Protein AF-A0A2P6TYR5-F1 (afdb_monomer)

Foldseek 3Di:
DQKAKEWEWFQFFAPFIFIAIAIGCFVVNVVVVVVVVCVVDDPQDQLVPDPDPVSSVVSVVVVVVVVVVVVCVVLLVCLVPDDPPDPSVVLVVVVVVVVLLDASLLNRLLRADLAQFAYEYEYAPVDDPVVVLVVLVVSLVVLLVVLVVQLVVLVVVLVVLVVVVPDPDPSSVNVVSVVSNVSSVSSNSSSVSSVVLSLQVVLVVLVVLLVVLVVVPVVDPPDDDDCPDPNVVSNVPPPPSNVVVVVVVVVVVVVVVVVCVVVVHDPPDDDPPDDPPPRSYHYHHDNVSCVLSVNVCSHPDGRALVSQCVVCVVVVHPCSSSSSVSSNCVVPNPPDDHPDPPPDDPDDPDDDDDDDDD

Solvent-accessible surface area (backbone atoms only — not comparable to full-atom values): 20139 Å² total; per-residue (Å²): 130,86,59,49,26,34,32,42,50,44,60,32,36,67,91,39,64,46,54,44,41,48,54,23,71,33,68,65,52,43,49,49,52,46,48,53,51,54,69,73,38,76,78,81,69,59,42,85,72,42,92,45,73,70,50,22,53,50,35,42,50,52,52,51,49,54,51,50,49,52,54,49,51,56,53,49,52,55,24,70,71,34,59,91,84,36,75,48,25,52,49,43,52,50,51,50,56,52,61,70,66,54,54,50,67,51,55,21,24,42,29,38,45,67,54,66,52,46,30,39,37,37,32,32,56,88,56,57,66,72,57,56,53,52,49,51,53,50,50,37,58,56,45,45,56,51,28,54,54,49,30,54,52,36,54,60,60,40,62,84,43,52,71,53,69,78,44,94,60,90,50,60,67,55,54,51,40,52,49,51,33,50,53,27,51,42,19,41,33,13,35,51,16,51,50,52,27,53,49,52,51,50,52,51,51,54,49,52,53,36,53,52,51,50,52,51,41,72,74,34,85,84,64,73,68,57,77,90,40,68,70,31,48,61,64,64,70,73,51,68,60,60,57,52,48,51,50,48,53,49,52,52,52,51,51,50,52,52,46,36,56,73,72,72,46,79,83,75,74,84,63,94,79,66,73,76,76,78,62,42,53,44,80,44,73,30,63,70,53,27,70,57,52,37,63,76,59,16,65,83,41,66,65,51,69,68,43,34,46,53,53,14,61,75,73,73,34,81,65,41,40,62,45,50,52,54,49,45,40,71,62,59,44,82,80,64,79,76,90,65,82,75,84,83,73,98,68,86,78,79,74,86,82,82,84,78,82,132

InterPro domains:
  IPR018786 Mitochondrial K+-H+ exchange-related [PF10173] (6-197)
  IPR018786 Mitochondrial K+-H+ exchange-related [PTHR28062] (5-327)

pLDDT: mean 75.35, std 17.03, range [31.92, 94.88]

Radius of gyration: 26.1 Å; Cα contacts (8 Å, |Δi|>4): 356; chains: 1; bounding box: 58×87×77 Å

Structure (mmCIF, N/CA/C/O backbone):
data_AF-A0A2P6TYR5-F1
#
_entry.id   AF-A0A2P6TYR5-F1
#
loop_
_atom_site.group_PDB
_atom_site.id
_atom_site.type_symbol
_atom_site.label_atom_id
_atom_site.label_alt_id
_atom_site.label_comp_id
_atom_site.label_asym_id
_atom_site.label_entity_id
_atom_site.label_seq_id
_atom_site.pdbx_PDB_ins_code
_atom_site.Cartn_x
_atom_site.Cartn_y
_atom_site.Cartn_z
_atom_site.occupancy
_atom_site.B_iso_or_equiv
_atom_site.auth_seq_id
_atom_site.auth_comp_id
_atom_site.auth_asym_id
_atom_site.auth_atom_id
_atom_site.pdbx_PDB_model_num
ATOM 1 N N . MET A 1 1 ? -16.788 16.324 -6.770 1.00 34.94 1 MET A N 1
ATOM 2 C CA . MET A 1 1 ? -16.753 15.052 -6.020 1.00 34.94 1 MET A CA 1
ATOM 3 C C . MET A 1 1 ? -15.305 14.618 -5.909 1.00 34.94 1 MET A C 1
ATOM 5 O O . MET A 1 1 ? -14.672 14.437 -6.940 1.00 34.94 1 MET A O 1
ATOM 9 N N . GLU A 1 2 ? -14.749 14.544 -4.701 1.00 49.00 2 GLU A N 1
ATOM 10 C CA . GLU A 1 2 ? -13.402 13.996 -4.515 1.00 49.00 2 GLU A CA 1
ATOM 11 C C . GLU A 1 2 ? -13.417 12.510 -4.893 1.00 49.00 2 GLU A C 1
ATOM 13 O O . GLU A 1 2 ? -14.149 11.719 -4.303 1.00 49.00 2 GLU A O 1
ATOM 18 N N . GLU A 1 3 ? -12.662 12.132 -5.922 1.00 61.88 3 GLU A N 1
ATOM 19 C CA . GLU A 1 3 ? -12.559 10.735 -6.341 1.00 61.88 3 GLU A CA 1
ATOM 20 C C . GLU A 1 3 ? -11.886 9.915 -5.232 1.00 61.88 3 GLU A C 1
ATOM 22 O O . GLU A 1 3 ? -10.700 10.097 -4.945 1.00 61.88 3 GLU A O 1
ATOM 27 N N . ALA A 1 4 ? -12.640 9.012 -4.604 1.00 71.69 4 ALA A N 1
ATOM 28 C CA . ALA A 1 4 ? -12.111 8.091 -3.609 1.00 71.69 4 ALA A CA 1
ATOM 29 C C . ALA A 1 4 ? -11.131 7.097 -4.253 1.00 71.69 4 ALA A C 1
ATOM 31 O O . ALA A 1 4 ? -11.395 6.530 -5.318 1.00 71.69 4 ALA A O 1
ATOM 32 N N . ALA A 1 5 ? -9.999 6.863 -3.592 1.00 84.62 5 ALA A N 1
ATOM 33 C CA . ALA A 1 5 ? -9.053 5.837 -3.988 1.00 84.62 5 ALA A CA 1
ATOM 34 C C . ALA A 1 5 ? -9.569 4.457 -3.586 1.00 84.62 5 ALA A C 1
ATOM 36 O O . ALA A 1 5 ? -9.805 4.191 -2.414 1.00 84.62 5 ALA A O 1
ATOM 37 N N . ARG A 1 6 ? -9.734 3.554 -4.548 1.00 89.62 6 ARG A N 1
ATOM 38 C CA . ARG A 1 6 ? -10.219 2.194 -4.309 1.00 89.62 6 ARG A CA 1
ATOM 39 C C . ARG A 1 6 ? -9.050 1.231 -4.200 1.00 89.62 6 ARG A C 1
ATOM 41 O O . ARG A 1 6 ? -8.091 1.296 -4.966 1.00 89.62 6 ARG A O 1
ATOM 48 N N . VAL A 1 7 ? -9.130 0.322 -3.241 1.00 91.81 7 VAL A N 1
ATOM 49 C CA . VAL A 1 7 ? -8.124 -0.694 -2.949 1.00 91.81 7 VAL A CA 1
ATOM 50 C C . VAL A 1 7 ? -8.783 -2.062 -2.995 1.00 91.81 7 VAL A C 1
ATOM 52 O O . VAL A 1 7 ? -9.674 -2.342 -2.210 1.00 91.81 7 VAL A O 1
ATOM 55 N N . LEU A 1 8 ? -8.318 -2.942 -3.870 1.00 92.75 8 LEU A N 1
ATOM 56 C CA . LEU A 1 8 ? -8.787 -4.314 -4.011 1.00 92.75 8 LEU A CA 1
ATOM 57 C C . LEU A 1 8 ? -7.818 -5.248 -3.310 1.00 92.75 8 LEU A C 1
ATOM 59 O O . LEU A 1 8 ? -6.604 -5.208 -3.541 1.00 92.75 8 LEU A O 1
ATOM 63 N N . LEU A 1 9 ? -8.382 -6.127 -2.493 1.00 94.25 9 LEU A N 1
ATOM 64 C CA . LEU A 1 9 ? -7.670 -7.231 -1.881 1.00 94.25 9 LEU A CA 1
ATOM 65 C C . LEU A 1 9 ? -7.960 -8.536 -2.627 1.00 94.25 9 LEU A C 1
ATOM 67 O O . LEU A 1 9 ? -9.070 -9.055 -2.562 1.00 94.25 9 LEU A O 1
ATOM 71 N N . VAL A 1 10 ? -6.938 -9.128 -3.247 1.00 92.50 10 VAL A N 1
ATOM 72 C CA . VAL A 1 10 ? -7.057 -10.427 -3.922 1.00 92.50 10 VAL A CA 1
ATOM 73 C C . VAL A 1 10 ? -6.194 -11.482 -3.212 1.00 92.50 10 VAL A C 1
ATOM 75 O O . VAL A 1 10 ? -4.965 -11.350 -3.168 1.00 92.50 10 VAL A O 1
ATOM 78 N N . PRO A 1 11 ? -6.788 -12.549 -2.647 1.00 92.19 11 PRO A N 1
ATOM 79 C CA . PRO A 1 11 ? -6.035 -13.671 -2.099 1.00 92.19 11 PRO A CA 1
ATOM 80 C C . PRO A 1 11 ? -5.455 -14.502 -3.248 1.00 92.19 11 PRO A C 1
ATOM 82 O O . PRO A 1 11 ? -6.186 -14.981 -4.109 1.00 92.19 11 PRO A O 1
ATOM 85 N N . ILE A 1 12 ? -4.131 -14.674 -3.273 1.00 90.44 12 ILE A N 1
ATOM 86 C CA . ILE A 1 12 ? -3.464 -15.389 -4.369 1.00 90.44 12 ILE A CA 1
ATOM 87 C C . ILE A 1 12 ? -3.107 -16.805 -3.966 1.00 90.44 12 ILE A C 1
ATOM 89 O O . ILE A 1 12 ? -3.496 -17.750 -4.645 1.00 90.44 12 ILE A O 1
ATOM 93 N N . PHE A 1 13 ? -2.325 -16.941 -2.896 1.00 89.62 13 PHE A N 1
ATOM 94 C CA . PHE A 1 13 ? -1.875 -18.242 -2.422 1.00 89.62 13 PHE A CA 1
ATOM 95 C C . PHE A 1 13 ? -1.434 -18.162 -0.963 1.00 89.62 13 PHE A C 1
ATOM 97 O O . PHE A 1 13 ? -0.501 -17.423 -0.615 1.00 89.62 13 PHE A O 1
ATOM 104 N N . ARG A 1 14 ? -2.087 -18.937 -0.093 1.00 87.12 14 ARG A N 1
ATOM 105 C CA . ARG A 1 14 ? -1.810 -18.995 1.350 1.00 87.12 14 ARG A CA 1
ATOM 106 C C . ARG A 1 14 ? -1.748 -17.592 1.984 1.00 87.12 14 ARG A C 1
ATOM 108 O O . ARG A 1 14 ? -2.742 -16.875 2.065 1.00 87.12 14 ARG A O 1
ATOM 115 N N . ARG A 1 15 ? -0.559 -17.172 2.438 1.00 84.88 15 ARG A N 1
ATOM 116 C CA . ARG A 1 15 ? -0.311 -15.887 3.122 1.00 84.88 15 ARG A CA 1
ATOM 117 C C . ARG A 1 15 ? -0.005 -14.733 2.155 1.00 84.88 15 ARG A C 1
ATOM 119 O O . ARG A 1 15 ? 0.191 -13.599 2.606 1.00 84.88 15 ARG A O 1
ATOM 126 N N . HIS A 1 16 ? 0.076 -15.003 0.852 1.00 88.25 16 HIS A N 1
ATOM 127 C CA . HIS A 1 16 ? 0.372 -14.012 -0.178 1.00 88.25 16 HIS A CA 1
ATOM 128 C C . HIS A 1 16 ? -0.918 -13.425 -0.735 1.00 88.25 16 HIS A C 1
ATOM 130 O O . HIS A 1 16 ? -1.700 -14.104 -1.403 1.00 88.25 16 HIS A O 1
ATOM 136 N N . TRP A 1 17 ? -1.126 -12.148 -0.428 1.00 91.19 17 TRP A N 1
ATOM 137 C CA . TRP A 1 17 ? -2.255 -11.358 -0.899 1.00 91.19 17 TRP A CA 1
ATOM 138 C C . TRP A 1 17 ? -1.738 -10.262 -1.824 1.00 91.19 17 TRP A C 1
ATOM 140 O O . TRP A 1 17 ? -0.699 -9.649 -1.540 1.00 91.19 17 TRP A O 1
ATOM 150 N N . LEU A 1 18 ? -2.462 -10.032 -2.912 1.00 92.38 18 LEU A N 1
ATOM 151 C CA . LEU A 1 18 ? -2.263 -8.898 -3.796 1.00 92.38 18 LEU A CA 1
ATOM 152 C C . LEU A 1 18 ? -3.139 -7.750 -3.316 1.00 92.38 18 LEU A C 1
ATOM 154 O O . LEU A 1 18 ? -4.340 -7.904 -3.117 1.00 92.38 18 LEU A O 1
ATOM 158 N N . TRP A 1 19 ? -2.491 -6.610 -3.134 1.00 92.25 19 TRP A N 1
ATOM 159 C CA . TRP A 1 19 ? -3.144 -5.335 -2.915 1.00 92.25 19 TRP A CA 1
ATOM 160 C C . TRP A 1 19 ? -3.036 -4.576 -4.219 1.00 92.25 19 TRP A C 1
ATOM 162 O O . TRP A 1 19 ? -1.954 -4.525 -4.805 1.00 92.25 19 TRP A 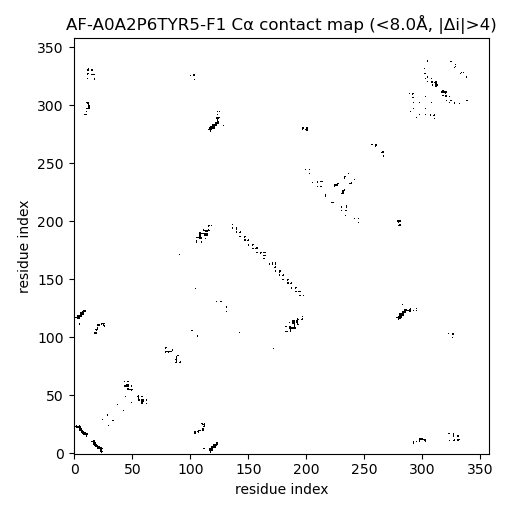O 1
ATOM 172 N N . TYR A 1 20 ? -4.142 -4.022 -4.679 1.00 91.38 20 TYR A N 1
ATOM 173 C CA . TYR A 1 20 ? -4.167 -3.219 -5.884 1.00 91.38 20 TYR A CA 1
ATOM 174 C C . TYR A 1 20 ? -4.952 -1.948 -5.615 1.00 91.38 20 TYR A C 1
ATOM 176 O O . TYR A 1 20 ? -6.030 -2.024 -5.049 1.00 91.38 20 TYR A O 1
ATOM 184 N N . ALA A 1 21 ? -4.410 -0.793 -5.990 1.00 89.94 21 ALA A N 1
ATOM 185 C CA . ALA A 1 21 ? -5.084 0.488 -5.825 1.00 89.94 21 ALA A CA 1
ATOM 186 C C . ALA A 1 21 ? -5.321 1.133 -7.191 1.00 89.94 21 ALA A C 1
ATOM 188 O O . ALA A 1 21 ? -4.419 1.123 -8.036 1.00 89.94 21 ALA A O 1
ATOM 189 N N . TRP A 1 22 ? -6.517 1.687 -7.381 1.00 86.31 22 TRP A N 1
ATOM 190 C CA . TRP A 1 22 ? -6.925 2.484 -8.538 1.00 86.31 22 TRP A CA 1
ATOM 191 C C . TRP A 1 22 ? -7.976 3.512 -8.112 1.00 86.31 22 TRP A C 1
ATOM 193 O O . TRP A 1 22 ? -8.640 3.345 -7.095 1.00 86.31 22 TRP A O 1
ATOM 203 N N . GLY A 1 23 ? -8.158 4.569 -8.897 1.00 68.75 23 GLY A N 1
ATOM 204 C CA . GLY A 1 23 ? -9.066 5.660 -8.529 1.00 68.75 23 GLY A CA 1
ATOM 205 C C . GLY A 1 23 ? -8.455 6.615 -7.498 1.00 68.75 23 GLY A C 1
ATOM 206 O O . GLY A 1 23 ? -7.522 6.256 -6.779 1.00 68.75 23 GLY A O 1
ATOM 207 N N . GLY A 1 24 ? -8.955 7.853 -7.490 1.00 57.44 24 GLY A N 1
ATOM 208 C CA . GLY A 1 24 ? -8.369 9.003 -6.800 1.00 57.44 24 GLY A CA 1
ATOM 209 C C . GLY A 1 24 ? -7.132 9.517 -7.530 1.00 57.44 24 GLY A C 1
ATOM 210 O O . GLY A 1 24 ? -6.181 8.757 -7.671 1.00 57.44 24 GLY A O 1
ATOM 211 N N . ARG A 1 25 ? -7.163 10.775 -8.024 1.00 47.50 25 ARG A N 1
ATOM 212 C CA . ARG A 1 25 ? -6.082 11.502 -8.748 1.00 47.50 25 ARG A CA 1
ATOM 213 C C . ARG A 1 25 ? -4.786 10.681 -8.838 1.00 47.50 25 ARG A C 1
ATOM 215 O O . ARG A 1 25 ? -3.867 10.835 -8.027 1.00 47.50 25 ARG A O 1
ATOM 222 N N . THR A 1 26 ? -4.744 9.749 -9.794 1.00 50.06 26 THR A N 1
ATOM 223 C CA . THR A 1 26 ? -3.586 8.866 -9.979 1.00 50.06 26 THR A CA 1
ATOM 224 C C . THR A 1 26 ? -2.365 9.743 -10.225 1.00 50.06 26 THR A C 1
ATOM 226 O O . THR A 1 26 ? -2.509 10.866 -10.694 1.00 50.06 26 THR A O 1
ATOM 229 N N . ALA A 1 27 ? -1.141 9.296 -9.933 1.00 44.84 27 ALA A N 1
ATOM 230 C CA . ALA A 1 27 ? 0.041 10.117 -10.225 1.00 44.84 27 ALA A CA 1
ATOM 231 C C . ALA A 1 27 ? 0.064 10.594 -11.696 1.00 44.84 27 ALA A C 1
ATOM 233 O O . ALA A 1 27 ? 0.475 11.717 -11.953 1.00 44.84 27 ALA A O 1
ATOM 234 N N . ALA A 1 28 ? -0.477 9.798 -12.628 1.00 40.12 28 ALA A N 1
ATOM 235 C CA . ALA A 1 28 ? -0.714 10.193 -14.014 1.00 40.12 28 ALA A CA 1
ATOM 236 C C . ALA A 1 28 ? -1.806 11.273 -14.154 1.00 40.12 28 ALA A C 1
ATOM 238 O O . ALA A 1 28 ? -1.538 12.301 -14.756 1.00 40.12 28 ALA A O 1
ATOM 239 N N . ALA A 1 29 ? -2.986 11.119 -13.543 1.00 40.94 29 ALA A N 1
ATOM 240 C CA . ALA A 1 29 ? -4.049 12.132 -13.583 1.00 40.94 29 ALA A CA 1
ATOM 241 C C . ALA A 1 29 ? -3.718 13.410 -12.787 1.00 40.94 29 ALA A C 1
ATOM 243 O O . ALA A 1 29 ? -4.199 14.481 -13.120 1.00 40.94 29 ALA A O 1
ATOM 244 N N . ALA A 1 30 ? -2.883 13.339 -11.751 1.00 46.78 30 ALA A N 1
ATOM 245 C CA . ALA A 1 30 ? -2.343 14.489 -11.029 1.00 46.78 30 ALA A CA 1
ATOM 246 C C . ALA A 1 30 ? -1.233 15.185 -11.827 1.00 46.78 30 ALA A C 1
ATOM 248 O O . ALA A 1 30 ? -1.099 16.400 -11.737 1.00 46.78 30 ALA A O 1
ATOM 249 N N . VAL A 1 31 ? -0.462 14.435 -12.623 1.00 50.16 31 VAL A N 1
ATOM 250 C CA . VAL A 1 31 ? 0.480 14.993 -13.601 1.00 50.16 31 VAL A CA 1
ATOM 251 C C . VAL A 1 31 ? -0.273 15.627 -14.768 1.00 50.16 31 VAL A C 1
ATOM 253 O O . VAL A 1 31 ? 0.093 16.725 -15.151 1.00 50.16 31 VAL A O 1
ATOM 256 N N . GLU A 1 32 ? -1.342 15.021 -15.286 1.00 45.38 32 GLU A N 1
ATOM 257 C CA . GLU A 1 32 ? -2.171 15.594 -16.358 1.00 45.38 32 GLU A CA 1
ATOM 258 C C . GLU A 1 32 ? -3.031 16.765 -15.872 1.00 45.38 32 GLU A C 1
ATOM 260 O O . GLU A 1 32 ? -3.051 17.809 -16.508 1.00 45.38 32 GLU A O 1
ATOM 265 N N . ALA A 1 33 ? -3.655 16.680 -14.696 1.00 44.44 33 ALA A N 1
ATOM 266 C CA . ALA A 1 33 ? -4.324 17.822 -14.072 1.00 44.44 33 ALA A CA 1
ATOM 267 C C . ALA A 1 33 ? -3.320 18.906 -13.659 1.00 44.44 33 ALA A C 1
ATOM 269 O O . ALA A 1 33 ? -3.646 20.085 -13.699 1.00 44.44 33 ALA A O 1
ATOM 270 N N . GLY A 1 34 ? -2.098 18.523 -13.282 1.00 51.09 34 GLY A N 1
ATOM 271 C CA . GLY A 1 34 ? -0.983 19.436 -13.051 1.00 51.09 34 GLY A CA 1
ATOM 272 C C . GLY A 1 34 ? -0.503 20.098 -14.341 1.00 51.09 34 GLY A C 1
ATOM 273 O O . GLY A 1 34 ? -0.208 21.283 -14.316 1.00 51.09 34 GLY A O 1
ATOM 274 N N . LYS A 1 35 ? -0.492 19.383 -15.474 1.00 50.84 35 LYS A N 1
ATOM 275 C CA . LYS A 1 35 ? -0.228 19.927 -16.815 1.00 50.84 35 LYS A CA 1
ATOM 276 C C . LYS A 1 35 ? -1.356 20.848 -17.274 1.00 50.84 35 LYS A C 1
ATOM 278 O O . LYS A 1 35 ? -1.056 21.914 -17.786 1.00 50.84 35 LYS A O 1
ATOM 283 N N . ALA A 1 36 ? -2.620 20.490 -17.051 1.00 48.50 36 ALA A N 1
ATOM 284 C CA . ALA A 1 36 ? -3.784 21.315 -17.375 1.00 48.50 36 ALA A CA 1
ATOM 285 C C . ALA A 1 36 ? -3.843 22.579 -16.501 1.00 48.50 36 ALA A C 1
ATOM 287 O O . ALA A 1 36 ? -4.054 23.674 -17.010 1.00 48.50 36 ALA A O 1
ATOM 288 N N . ALA A 1 37 ? -3.562 22.455 -15.200 1.00 50.78 37 ALA A N 1
ATOM 289 C CA . ALA A 1 37 ? -3.429 23.590 -14.292 1.00 50.78 37 ALA A CA 1
ATOM 290 C C . ALA A 1 37 ? -2.190 24.442 -14.610 1.00 50.78 37 ALA A C 1
ATOM 292 O O . ALA A 1 37 ? -2.261 25.657 -14.503 1.00 50.78 37 ALA A O 1
ATOM 293 N N . ALA A 1 38 ? -1.076 23.840 -15.043 1.00 52.19 38 ALA A N 1
ATOM 294 C CA . ALA A 1 38 ? 0.113 24.561 -15.503 1.00 52.19 38 ALA A CA 1
ATOM 295 C C . ALA A 1 38 ? -0.079 25.219 -16.880 1.00 52.19 38 ALA A C 1
ATOM 297 O O . ALA A 1 38 ? 0.555 26.230 -17.148 1.00 52.19 38 ALA A O 1
ATOM 298 N N . ALA A 1 39 ? -0.951 24.671 -17.732 1.00 54.47 39 ALA A N 1
ATOM 299 C CA . ALA A 1 39 ? -1.354 25.264 -19.006 1.00 54.47 39 ALA A CA 1
ATOM 300 C C . ALA A 1 39 ? -2.343 26.427 -18.813 1.00 54.47 39 ALA A C 1
ATOM 302 O O . ALA A 1 39 ? -2.333 27.369 -19.596 1.00 54.47 39 ALA A O 1
ATOM 303 N N . ALA A 1 40 ? -3.167 26.376 -17.760 1.00 51.06 40 ALA A N 1
ATOM 304 C CA . ALA A 1 40 ? -4.056 27.465 -17.349 1.00 51.06 40 ALA A CA 1
ATOM 305 C C . ALA A 1 40 ? -3.363 28.515 -16.452 1.00 51.06 40 ALA A C 1
ATOM 307 O O . ALA A 1 40 ? -3.859 29.631 -16.302 1.00 51.06 40 ALA A O 1
ATOM 308 N N . ALA A 1 41 ? -2.225 28.175 -15.841 1.00 53.59 41 ALA A N 1
ATOM 309 C CA . ALA A 1 41 ? -1.443 29.085 -15.016 1.00 53.59 41 ALA A CA 1
ATOM 310 C C . ALA A 1 41 ? -0.581 30.017 -15.878 1.00 53.59 41 ALA A C 1
ATOM 312 O O . ALA A 1 41 ? -0.040 29.627 -16.912 1.00 53.59 41 ALA A O 1
ATOM 313 N N . LYS A 1 42 ? -0.400 31.258 -15.406 1.00 57.16 42 LYS A N 1
ATOM 314 C CA . LYS A 1 42 ? 0.601 32.186 -15.955 1.00 57.16 42 LYS A CA 1
ATOM 315 C C . LYS A 1 42 ? 1.969 31.485 -16.031 1.00 57.16 42 LYS A C 1
ATOM 317 O O . LYS A 1 42 ? 2.263 30.677 -15.143 1.00 57.16 42 LYS A O 1
ATOM 322 N N . PRO A 1 43 ? 2.804 31.791 -17.046 1.00 58.94 43 PRO A N 1
ATOM 323 C CA . PRO A 1 43 ? 4.116 31.170 -17.191 1.00 58.94 43 PRO A CA 1
ATOM 324 C C . PRO A 1 43 ? 4.874 31.233 -15.858 1.00 58.94 43 PRO A C 1
ATOM 326 O O . PRO A 1 43 ? 4.804 32.263 -15.176 1.00 58.94 43 PRO A O 1
ATOM 329 N N . PRO A 1 44 ? 5.539 30.136 -15.448 1.00 61.34 44 PRO A N 1
ATOM 330 C CA . PRO A 1 44 ? 6.167 30.060 -14.138 1.00 61.34 44 PRO A CA 1
ATOM 331 C C . PRO A 1 44 ? 7.136 31.230 -13.982 1.00 61.34 44 PRO A C 1
ATOM 333 O O . PRO A 1 44 ? 8.012 31.419 -14.826 1.00 61.34 44 PRO A O 1
ATOM 336 N N . ARG A 1 45 ? 6.955 32.022 -12.916 1.00 65.56 45 ARG A N 1
ATOM 337 C CA . ARG A 1 45 ? 7.875 33.109 -12.562 1.00 65.56 45 ARG A CA 1
ATOM 338 C C . ARG A 1 45 ? 9.301 32.576 -12.532 1.00 65.56 45 ARG A C 1
ATOM 340 O O . ARG A 1 45 ? 9.545 31.474 -12.033 1.00 65.56 45 ARG A O 1
ATOM 347 N N . ASP A 1 46 ? 10.239 33.372 -13.033 1.00 73.62 46 ASP A N 1
ATOM 348 C CA . ASP A 1 46 ? 11.644 33.001 -12.952 1.00 73.62 46 ASP A CA 1
ATOM 349 C C . ASP A 1 46 ? 12.086 32.860 -11.500 1.00 73.62 46 ASP A C 1
ATOM 351 O O . ASP A 1 46 ? 11.702 33.658 -10.646 1.00 73.62 46 ASP A O 1
ATOM 355 N N . TRP A 1 47 ? 12.943 31.876 -11.213 1.00 72.88 47 TRP A N 1
ATOM 356 C CA . TRP A 1 47 ? 13.462 31.637 -9.860 1.00 72.88 47 TRP A CA 1
ATOM 357 C C . TRP A 1 47 ? 14.137 32.875 -9.242 1.00 72.88 47 TRP A C 1
ATOM 359 O O . TRP A 1 47 ? 14.208 33.008 -8.023 1.00 72.88 47 TRP A O 1
ATOM 369 N N . ARG A 1 48 ? 14.596 33.811 -10.085 1.00 74.88 48 ARG A N 1
ATOM 370 C CA . ARG A 1 48 ? 15.187 35.101 -9.698 1.00 74.88 48 ARG A CA 1
ATOM 371 C C . ARG A 1 48 ? 14.170 36.122 -9.173 1.00 74.88 48 ARG A C 1
ATOM 373 O O . ARG A 1 48 ? 14.580 37.089 -8.543 1.00 74.88 48 ARG A O 1
ATOM 380 N N . GLN A 1 49 ? 12.878 35.911 -9.415 1.00 79.38 49 GLN A N 1
ATOM 381 C CA . GLN A 1 49 ? 11.784 36.818 -9.045 1.00 79.38 49 GLN A CA 1
ATOM 382 C C . GLN A 1 49 ? 11.164 36.495 -7.675 1.00 79.38 49 GLN A C 1
ATOM 384 O O . GLN A 1 49 ? 10.248 37.193 -7.247 1.00 79.38 49 GLN A O 1
ATOM 389 N N . GLY A 1 50 ? 11.628 35.439 -6.994 1.00 72.88 50 GLY A N 1
ATOM 390 C CA . GLY A 1 50 ? 11.193 35.126 -5.631 1.00 72.88 50 GLY A CA 1
ATOM 391 C C . GLY A 1 50 ? 11.686 36.180 -4.641 1.00 72.88 50 GLY A C 1
ATOM 392 O O . GLY A 1 50 ? 12.823 36.644 -4.745 1.00 72.88 50 GLY A O 1
ATOM 393 N N . ILE A 1 51 ? 10.849 36.547 -3.673 1.00 75.94 51 ILE A N 1
ATOM 394 C CA . ILE A 1 51 ? 11.191 37.574 -2.678 1.00 75.94 51 ILE A CA 1
ATOM 395 C C . ILE A 1 51 ? 12.015 36.930 -1.551 1.00 75.94 51 ILE A C 1
ATOM 397 O O . ILE A 1 51 ? 13.033 37.476 -1.129 1.00 75.94 51 ILE A O 1
ATOM 401 N N . ASN A 1 52 ? 11.648 35.706 -1.153 1.00 85.56 52 ASN A N 1
ATOM 402 C CA . ASN A 1 52 ? 12.271 34.961 -0.053 1.00 85.56 52 ASN A CA 1
ATOM 403 C C . ASN A 1 52 ? 13.142 33.782 -0.521 1.00 85.56 52 ASN A C 1
ATOM 405 O O . ASN A 1 52 ? 12.933 33.219 -1.592 1.00 85.56 52 ASN A O 1
ATOM 409 N N . LEU A 1 53 ? 14.094 33.354 0.319 1.00 79.56 53 LEU A N 1
ATOM 410 C CA . LEU A 1 53 ? 14.971 32.194 0.071 1.00 79.56 53 LEU A CA 1
ATOM 411 C C . LEU A 1 53 ? 14.192 30.884 -0.127 1.00 79.56 53 LEU A C 1
ATOM 413 O O . LEU A 1 53 ? 14.493 30.127 -1.048 1.00 79.56 53 LEU A O 1
ATOM 417 N N . GLU A 1 54 ? 13.162 30.643 0.688 1.00 78.12 54 GLU A N 1
ATOM 418 C CA . GLU A 1 54 ? 12.288 29.468 0.556 1.00 78.12 54 GLU A CA 1
ATOM 419 C C . GLU A 1 54 ? 11.503 29.489 -0.761 1.00 78.12 54 GLU A C 1
ATOM 421 O O . GLU A 1 54 ? 11.389 28.473 -1.447 1.00 78.12 54 GLU A O 1
ATOM 426 N N . GLU A 1 55 ? 11.015 30.666 -1.154 1.00 77.31 55 GLU A N 1
ATOM 427 C CA . GLU A 1 55 ? 10.273 30.859 -2.398 1.00 77.31 55 GLU A CA 1
ATOM 428 C C . GLU A 1 55 ? 11.185 30.678 -3.618 1.00 77.31 55 GLU A C 1
ATOM 430 O O . GLU A 1 55 ? 10.828 29.963 -4.552 1.00 77.31 55 GLU A O 1
ATOM 435 N N . LYS A 1 56 ? 12.404 31.232 -3.587 1.00 80.62 56 LYS A N 1
ATOM 436 C CA . LYS A 1 56 ? 13.426 31.022 -4.626 1.00 80.62 56 LYS A CA 1
ATOM 437 C C . LYS A 1 56 ? 13.791 29.547 -4.768 1.00 80.62 56 LYS A C 1
ATOM 439 O O . LYS A 1 56 ? 13.856 29.047 -5.888 1.00 80.62 56 LYS A O 1
ATOM 444 N N . ALA A 1 57 ? 13.993 28.840 -3.655 1.00 77.94 57 ALA A N 1
ATOM 445 C CA . ALA A 1 57 ? 14.289 27.409 -3.668 1.00 77.94 57 ALA A CA 1
ATOM 446 C C . ALA A 1 57 ? 13.124 26.596 -4.253 1.00 77.94 57 ALA A C 1
ATOM 448 O O . ALA A 1 57 ? 13.334 25.702 -5.076 1.00 77.94 57 ALA A O 1
ATOM 449 N N . HIS A 1 58 ? 11.887 26.940 -3.887 1.00 76.25 58 HIS A N 1
ATOM 450 C CA . HIS A 1 58 ? 10.694 26.307 -4.432 1.00 76.25 58 HIS A CA 1
ATOM 451 C C . HIS A 1 58 ? 10.549 26.561 -5.943 1.00 76.25 58 HIS A C 1
ATOM 453 O O . HIS A 1 58 ? 10.385 25.606 -6.702 1.00 76.25 58 HIS A O 1
ATOM 459 N N . LEU A 1 59 ? 10.699 27.806 -6.406 1.00 80.81 59 LEU A N 1
ATOM 460 C CA . LEU A 1 59 ? 10.637 28.166 -7.829 1.00 80.81 59 LEU A CA 1
ATOM 461 C C . LEU A 1 59 ? 11.754 27.497 -8.646 1.00 80.81 59 LEU A C 1
ATOM 463 O O . LEU A 1 59 ? 11.487 26.945 -9.714 1.00 80.81 59 LEU A O 1
ATOM 467 N N . LEU A 1 60 ? 12.985 27.457 -8.122 1.00 80.38 60 LEU A N 1
ATOM 468 C CA . LEU A 1 60 ? 14.105 26.732 -8.733 1.00 80.38 60 LEU A CA 1
ATOM 469 C C . LEU A 1 60 ? 13.780 25.238 -8.869 1.00 80.38 60 LEU A C 1
ATOM 471 O O . LEU A 1 60 ? 14.010 24.642 -9.921 1.00 80.38 60 LEU A O 1
ATOM 475 N N . SER A 1 61 ? 13.198 24.632 -7.829 1.00 73.44 61 SER A N 1
ATOM 476 C CA . SER A 1 61 ? 12.806 23.220 -7.857 1.00 73.44 61 SER A CA 1
ATOM 477 C C . SER A 1 61 ? 11.719 22.939 -8.904 1.00 73.44 61 SER A C 1
ATOM 479 O O . SER A 1 61 ? 11.789 21.935 -9.616 1.00 73.44 61 SER A O 1
ATOM 481 N N . GLN A 1 62 ? 10.751 23.844 -9.072 1.00 76.19 62 GLN A N 1
ATOM 482 C CA . GLN A 1 62 ? 9.697 23.731 -10.085 1.00 76.19 62 GLN A CA 1
ATOM 483 C C . GLN A 1 62 ? 10.246 23.885 -11.511 1.00 76.19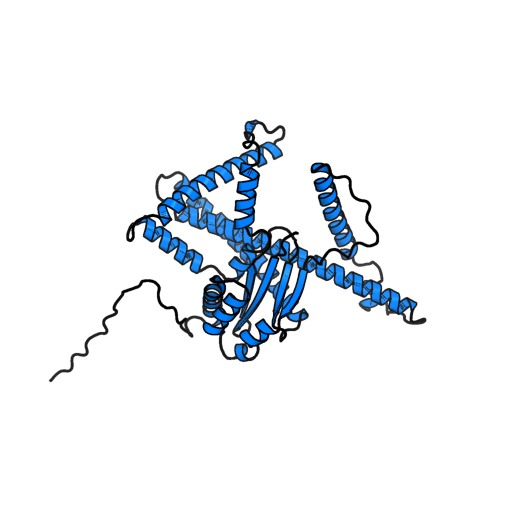 62 GLN A C 1
ATOM 485 O O . GLN A 1 62 ? 9.894 23.123 -12.416 1.00 76.19 62 GLN A O 1
ATOM 490 N N . GLN A 1 63 ? 11.161 24.830 -11.729 1.00 78.75 63 GLN A N 1
ATOM 491 C CA . GLN A 1 63 ? 11.811 24.995 -13.029 1.00 78.75 63 GLN A CA 1
ATOM 492 C C . GLN A 1 63 ? 12.708 23.798 -13.373 1.00 78.75 63 GLN A C 1
ATOM 494 O O . GLN A 1 63 ? 12.617 23.261 -14.478 1.00 78.75 63 GLN A O 1
ATOM 499 N N . ALA A 1 64 ? 13.509 23.316 -12.420 1.00 71.75 64 ALA A N 1
ATOM 500 C CA . ALA A 1 64 ? 14.355 22.144 -12.614 1.00 71.75 64 ALA A CA 1
ATOM 501 C C . ALA A 1 64 ? 13.523 20.891 -12.930 1.00 71.75 64 ALA A C 1
ATOM 503 O O . ALA A 1 64 ? 13.808 20.184 -13.896 1.00 71.75 64 ALA A O 1
ATOM 504 N N . THR A 1 65 ? 12.452 20.638 -12.170 1.00 68.38 65 THR A N 1
ATOM 505 C CA . THR A 1 65 ? 11.562 19.487 -12.405 1.00 68.38 65 THR A CA 1
ATOM 506 C C . THR A 1 65 ? 10.869 19.562 -13.761 1.00 68.38 65 THR A C 1
ATOM 508 O O . THR A 1 65 ? 10.888 18.575 -14.492 1.00 68.38 65 THR A O 1
ATOM 511 N N . SER A 1 66 ? 10.332 20.721 -14.155 1.00 71.00 66 SER A N 1
ATOM 512 C CA . SER A 1 66 ? 9.679 20.884 -15.464 1.00 71.00 66 SER A CA 1
ATOM 513 C C . SER A 1 66 ? 10.649 20.754 -16.648 1.00 71.00 66 SER A C 1
ATOM 515 O O . SER A 1 66 ? 10.279 20.233 -17.703 1.00 71.00 66 SER A O 1
ATOM 517 N N . TRP A 1 67 ? 11.902 21.194 -16.503 1.00 75.06 67 TRP A N 1
ATOM 518 C CA . TRP A 1 67 ? 12.948 20.992 -17.509 1.00 75.06 67 TRP A CA 1
ATOM 519 C C . TRP A 1 67 ? 13.344 19.516 -17.629 1.00 75.06 67 TRP A C 1
ATOM 521 O O . TRP A 1 67 ? 13.333 18.968 -18.735 1.00 75.06 67 TRP A O 1
ATOM 531 N N . VAL A 1 68 ? 13.618 18.852 -16.498 1.00 68.94 68 VAL A N 1
ATOM 532 C CA . VAL A 1 68 ? 13.950 17.419 -16.459 1.00 68.94 68 VAL A CA 1
ATOM 533 C C . VAL A 1 68 ? 12.808 16.602 -17.056 1.00 68.94 68 VAL A C 1
ATOM 535 O O . VAL A 1 68 ? 13.046 15.747 -17.902 1.00 68.94 68 VAL A O 1
ATOM 538 N N . GLN A 1 69 ? 11.566 16.892 -16.671 1.00 67.31 69 GLN A N 1
ATOM 539 C CA . GLN A 1 69 ? 10.389 16.175 -17.148 1.00 67.31 69 GLN A CA 1
ATOM 540 C C . GLN A 1 69 ? 10.233 16.316 -18.665 1.00 67.31 69 GLN A C 1
ATOM 542 O O . GLN A 1 69 ? 10.067 15.305 -19.341 1.00 67.31 69 GLN A O 1
ATOM 547 N N . ARG A 1 70 ? 10.367 17.527 -19.226 1.00 72.06 70 ARG A N 1
ATOM 548 C CA . ARG A 1 70 ? 10.336 17.734 -20.686 1.00 72.06 70 ARG A CA 1
ATOM 549 C C . ARG A 1 70 ? 11.415 16.928 -21.406 1.00 72.06 70 ARG A C 1
ATOM 551 O O . ARG A 1 70 ? 11.108 16.254 -22.382 1.00 72.06 70 ARG A O 1
ATOM 558 N N . ARG A 1 71 ? 12.653 16.959 -20.906 1.00 72.69 71 ARG A N 1
ATOM 559 C CA . ARG A 1 71 ? 13.788 16.249 -21.515 1.00 72.69 71 ARG A CA 1
ATOM 560 C C . ARG A 1 71 ? 13.656 14.729 -21.411 1.00 72.69 71 ARG A C 1
ATOM 562 O O . ARG A 1 71 ? 14.003 14.017 -22.344 1.00 72.69 71 ARG A O 1
ATOM 569 N N . LEU A 1 72 ? 13.126 14.230 -20.298 1.00 66.81 72 LEU A N 1
ATOM 570 C CA . LEU A 1 72 ? 12.827 12.811 -20.130 1.00 66.81 72 LEU A CA 1
ATOM 571 C C . LEU A 1 72 ? 11.708 12.358 -21.067 1.00 66.81 72 LEU A C 1
ATOM 573 O O . LEU A 1 72 ? 11.847 11.306 -21.675 1.00 66.81 72 LEU A O 1
ATOM 577 N N . TRP A 1 73 ? 10.633 13.138 -21.220 1.00 65.19 73 TRP A N 1
ATOM 578 C CA . TRP A 1 73 ? 9.540 12.799 -22.137 1.00 65.19 73 TRP A CA 1
ATOM 579 C C . TRP A 1 73 ? 9.994 12.764 -23.593 1.00 65.19 73 TRP A C 1
ATOM 581 O O . TRP A 1 73 ? 9.658 11.821 -24.303 1.00 65.19 73 TRP A O 1
ATOM 591 N N . THR A 1 74 ? 10.782 13.745 -24.038 1.00 74.38 74 THR A N 1
ATOM 592 C CA . THR A 1 74 ? 11.280 13.766 -25.419 1.00 74.38 74 THR A CA 1
ATOM 593 C C . THR A 1 74 ? 12.224 12.602 -25.702 1.00 74.38 74 THR A C 1
ATOM 595 O O . THR A 1 74 ? 12.112 11.977 -26.752 1.00 74.38 74 THR A O 1
ATOM 598 N N . GLU A 1 75 ? 13.123 12.266 -24.776 1.00 75.06 75 GLU A N 1
ATOM 599 C CA . GLU A 1 75 ? 14.012 11.111 -24.934 1.00 75.06 75 GLU A CA 1
ATOM 600 C C . GLU A 1 75 ? 13.264 9.777 -24.809 1.00 75.06 75 GLU A C 1
ATOM 602 O O . GLU A 1 75 ? 13.518 8.864 -25.590 1.00 75.06 75 GLU A O 1
ATOM 607 N N . TRP A 1 76 ? 12.287 9.664 -23.906 1.00 66.50 76 TRP A N 1
ATOM 608 C CA . TRP A 1 76 ? 11.457 8.464 -23.777 1.00 66.50 76 TRP A CA 1
ATOM 609 C C . TRP A 1 76 ? 10.642 8.196 -25.043 1.00 66.50 76 TRP A C 1
ATOM 611 O O . TRP A 1 76 ? 10.622 7.073 -25.539 1.00 66.50 76 TRP A O 1
ATOM 621 N N . HIS A 1 77 ? 10.038 9.232 -25.626 1.00 68.94 77 HIS A N 1
ATOM 622 C CA . HIS A 1 77 ? 9.237 9.081 -26.837 1.00 68.94 77 HIS A CA 1
ATOM 623 C C . HIS A 1 77 ? 10.095 8.721 -28.063 1.00 68.94 77 HIS A C 1
ATOM 625 O O . HIS A 1 77 ? 9.687 7.921 -28.904 1.00 68.94 77 HIS A O 1
ATOM 631 N N . LYS A 1 78 ? 11.341 9.216 -28.125 1.00 75.69 78 LYS A N 1
ATOM 632 C CA . LYS A 1 78 ? 12.341 8.779 -29.120 1.00 75.69 78 LYS A CA 1
ATOM 633 C C . LYS A 1 78 ? 12.787 7.324 -28.929 1.00 75.69 78 LYS A C 1
ATOM 635 O O . LYS A 1 78 ? 13.222 6.698 -29.892 1.00 75.69 78 LYS A O 1
ATOM 640 N N . LEU A 1 79 ? 12.753 6.800 -27.700 1.00 68.50 79 LEU A N 1
ATOM 641 C CA . LEU A 1 79 ? 13.070 5.398 -27.401 1.00 68.50 79 LEU A CA 1
ATOM 642 C C . LEU A 1 79 ? 11.906 4.464 -27.761 1.00 68.50 79 LEU A C 1
ATOM 644 O O . LEU A 1 79 ? 12.152 3.375 -28.271 1.00 68.50 79 LEU A O 1
ATOM 648 N N . GLU A 1 80 ? 10.667 4.900 -27.526 1.00 71.75 80 GLU A N 1
ATOM 649 C CA . GLU A 1 80 ? 9.433 4.166 -27.843 1.00 71.75 80 GLU A CA 1
ATOM 650 C C . GLU A 1 80 ? 9.209 4.025 -29.355 1.00 71.75 80 GLU A C 1
ATOM 652 O O . GLU A 1 80 ? 8.853 2.955 -29.836 1.00 71.75 80 GLU A O 1
ATOM 657 N N . THR A 1 81 ? 9.492 5.084 -30.115 1.00 76.12 81 THR A N 1
ATOM 658 C CA . THR A 1 81 ? 9.334 5.124 -31.581 1.00 76.12 81 THR A CA 1
ATOM 659 C C . THR A 1 81 ? 10.537 4.562 -32.351 1.00 76.12 81 THR A C 1
ATOM 661 O O . THR A 1 81 ? 10.565 4.597 -33.581 1.00 76.12 81 THR A O 1
ATOM 664 N N . ALA A 1 82 ? 11.557 4.044 -31.655 1.00 77.31 82 ALA A N 1
ATOM 665 C CA . ALA A 1 82 ? 12.769 3.538 -32.291 1.00 77.31 82 ALA A CA 1
ATOM 666 C C . ALA A 1 82 ? 12.523 2.208 -33.041 1.00 77.31 82 ALA A C 1
ATOM 668 O O . ALA A 1 82 ? 11.873 1.308 -32.499 1.00 77.31 82 ALA A O 1
ATOM 669 N N . PRO A 1 83 ? 13.116 2.016 -34.238 1.00 77.69 83 PRO A N 1
ATOM 670 C CA . PRO A 1 83 ? 12.894 0.822 -35.052 1.00 77.69 83 PRO A CA 1
ATOM 671 C C . PRO A 1 83 ? 13.303 -0.468 -34.327 1.00 77.69 83 PRO A C 1
ATOM 673 O O . PRO A 1 83 ? 14.232 -0.485 -33.505 1.00 77.69 83 PRO A O 1
ATOM 676 N N . GLU A 1 84 ? 12.599 -1.560 -34.631 1.00 69.75 84 GLU A N 1
ATOM 677 C CA . GLU A 1 84 ? 12.849 -2.880 -34.052 1.00 69.75 84 GLU A CA 1
ATOM 678 C C . GLU A 1 84 ? 14.285 -3.345 -34.332 1.00 69.75 84 GLU A C 1
ATOM 680 O O . GLU A 1 84 ? 14.745 -3.373 -35.467 1.00 69.75 84 GLU A O 1
ATOM 685 N N . GLY A 1 85 ? 15.031 -3.649 -33.263 1.00 69.44 85 GLY A N 1
ATOM 686 C CA . GLY A 1 85 ? 16.441 -4.056 -33.339 1.00 69.44 85 GLY A CA 1
ATOM 687 C C . GLY A 1 85 ? 17.464 -2.959 -33.017 1.00 69.44 85 GLY A C 1
ATOM 688 O O . GLY A 1 85 ? 18.608 -3.296 -32.703 1.00 69.44 85 GLY A O 1
ATOM 689 N N . SER A 1 86 ? 17.067 -1.680 -32.982 1.00 79.25 86 SER A N 1
ATOM 690 C CA . SER A 1 86 ? 17.944 -0.570 -32.569 1.00 79.25 86 SER A CA 1
ATOM 691 C C . SER A 1 86 ? 18.406 -0.709 -31.111 1.00 79.25 86 SER A C 1
ATOM 693 O O . SER A 1 86 ? 17.640 -1.154 -30.252 1.00 79.25 86 SER A O 1
ATOM 695 N N . MET A 1 87 ? 19.631 -0.261 -30.787 1.00 70.50 87 MET A N 1
ATOM 696 C CA . MET A 1 87 ? 20.126 -0.185 -29.397 1.00 70.50 87 MET A CA 1
ATOM 697 C C . MET A 1 87 ? 19.159 0.583 -28.479 1.00 70.50 87 MET A C 1
ATOM 699 O O . MET A 1 87 ? 19.022 0.253 -27.303 1.00 70.50 87 MET A O 1
ATOM 703 N N . ARG A 1 88 ? 18.430 1.556 -29.040 1.00 67.62 88 ARG A N 1
ATOM 704 C CA . ARG A 1 88 ? 17.383 2.324 -28.354 1.00 67.62 88 ARG A CA 1
ATOM 705 C C . ARG A 1 88 ? 16.150 1.482 -28.018 1.00 67.62 88 ARG A C 1
ATOM 707 O O . ARG A 1 88 ? 15.727 1.482 -26.868 1.00 67.62 88 ARG A O 1
ATOM 714 N N . ASN A 1 89 ? 15.645 0.690 -28.966 1.00 75.81 89 ASN A N 1
ATOM 715 C CA . ASN A 1 89 ? 14.524 -0.228 -28.731 1.00 75.81 89 ASN A CA 1
ATOM 716 C C . ASN A 1 89 ? 14.932 -1.369 -27.773 1.00 75.81 89 ASN A C 1
ATOM 718 O O . ASN A 1 89 ? 14.185 -1.732 -26.870 1.00 75.81 89 ASN A O 1
ATOM 722 N N . ARG A 1 90 ? 16.176 -1.867 -27.855 1.00 76.75 90 ARG A N 1
ATOM 723 C CA . ARG A 1 90 ? 16.723 -2.808 -26.854 1.00 76.75 90 ARG A CA 1
ATOM 724 C C . ARG A 1 90 ? 16.749 -2.195 -25.449 1.00 76.75 90 ARG A C 1
ATOM 726 O O . ARG A 1 90 ? 16.349 -2.857 -24.495 1.00 76.75 90 ARG A O 1
ATOM 733 N N . GLY A 1 91 ? 17.164 -0.933 -25.324 1.00 71.75 91 GLY A N 1
ATOM 734 C CA . GLY A 1 91 ? 17.107 -0.180 -24.069 1.00 71.75 91 GLY A CA 1
ATOM 735 C C . GLY A 1 91 ? 15.678 -0.003 -23.549 1.00 71.75 91 GLY A C 1
ATOM 736 O O . GLY A 1 91 ? 15.431 -0.226 -22.366 1.00 71.75 91 GLY A O 1
ATOM 737 N N . PHE A 1 92 ? 14.727 0.308 -24.432 1.00 71.62 92 PHE A N 1
ATOM 738 C CA . PHE A 1 92 ? 13.304 0.410 -24.104 1.00 71.62 92 PHE A CA 1
ATOM 739 C C . PHE A 1 92 ? 12.718 -0.925 -23.622 1.00 71.62 92 PHE A C 1
ATOM 741 O O . PHE A 1 92 ? 12.132 -0.978 -22.542 1.00 71.62 92 PHE A O 1
ATOM 748 N N . LYS A 1 93 ? 12.960 -2.030 -24.341 1.00 77.19 93 LYS A N 1
ATOM 749 C CA . LYS A 1 93 ? 12.560 -3.383 -23.918 1.00 77.19 93 LYS A CA 1
ATOM 750 C C . LYS A 1 93 ? 13.196 -3.771 -22.586 1.00 77.19 93 LYS A C 1
ATOM 752 O O . LYS A 1 93 ? 12.537 -4.381 -21.751 1.00 77.19 93 LYS A O 1
ATOM 757 N N . MET A 1 94 ? 14.450 -3.386 -22.345 1.00 72.94 94 MET A N 1
ATOM 758 C CA . MET A 1 94 ? 15.107 -3.617 -21.059 1.00 72.94 94 MET A CA 1
ATOM 759 C C . MET A 1 94 ? 14.466 -2.789 -19.938 1.00 72.94 94 MET A C 1
ATOM 761 O O . MET A 1 94 ? 14.210 -3.326 -18.862 1.00 72.94 94 MET A O 1
ATOM 765 N N . ALA A 1 95 ? 14.130 -1.523 -20.192 1.00 69.81 95 ALA A N 1
ATOM 766 C CA . ALA A 1 95 ? 13.399 -0.689 -19.243 1.00 69.81 95 ALA A CA 1
ATOM 767 C C . ALA A 1 95 ? 12.018 -1.285 -18.924 1.00 69.81 95 ALA A C 1
ATOM 769 O O . ALA A 1 95 ? 11.683 -1.452 -17.752 1.00 69.81 95 ALA A O 1
ATOM 770 N N . GLN A 1 96 ? 11.259 -1.708 -19.938 1.00 73.88 96 GLN A N 1
ATOM 771 C CA . GLN A 1 96 ? 9.984 -2.407 -19.759 1.00 73.88 96 GLN A CA 1
ATOM 772 C C . GLN A 1 96 ? 10.144 -3.725 -18.996 1.00 73.88 96 GLN A C 1
ATOM 774 O O . GLN A 1 96 ? 9.371 -3.994 -18.082 1.00 73.88 96 GLN A O 1
ATOM 779 N N . ALA A 1 97 ? 11.170 -4.524 -19.295 1.00 76.38 97 ALA A N 1
ATOM 780 C CA . ALA A 1 97 ? 11.447 -5.770 -18.583 1.00 76.38 97 ALA A CA 1
ATOM 781 C C . ALA A 1 97 ? 11.768 -5.528 -17.101 1.00 76.38 97 ALA A C 1
ATOM 783 O O . ALA A 1 97 ? 11.416 -6.338 -16.241 1.00 76.38 97 ALA A O 1
ATOM 784 N N . VAL A 1 98 ? 12.417 -4.410 -16.779 1.00 74.94 98 VAL A N 1
ATOM 785 C CA . VAL A 1 98 ? 12.690 -4.016 -15.396 1.00 74.94 98 VAL A CA 1
ATOM 786 C C . VAL A 1 98 ? 11.428 -3.495 -14.700 1.00 74.94 98 VAL A C 1
ATOM 788 O O . VAL A 1 98 ? 11.167 -3.888 -13.564 1.00 74.94 98 VAL A O 1
ATOM 791 N N . LEU A 1 99 ? 10.598 -2.704 -15.384 1.00 71.75 99 LEU A N 1
ATOM 792 C CA . LEU A 1 99 ? 9.287 -2.270 -14.882 1.00 71.75 99 LEU A CA 1
ATOM 793 C C . LEU A 1 99 ? 8.329 -3.456 -14.667 1.00 71.75 99 LEU A C 1
ATOM 795 O O . LEU A 1 99 ? 7.576 -3.500 -13.693 1.00 71.75 99 LEU A O 1
ATOM 799 N N . ALA A 1 100 ? 8.403 -4.476 -15.523 1.00 72.94 100 ALA A N 1
ATOM 800 C CA . ALA A 1 100 ? 7.652 -5.719 -15.380 1.00 72.94 100 ALA A CA 1
ATOM 801 C C . ALA A 1 100 ? 8.071 -6.521 -14.134 1.00 72.94 100 ALA A C 1
ATOM 803 O O . ALA A 1 100 ? 7.283 -7.300 -13.596 1.00 72.94 100 ALA A O 1
ATOM 804 N N . ARG A 1 101 ? 9.298 -6.315 -13.637 1.00 77.88 101 ARG A N 1
ATOM 805 C CA . ARG A 1 101 ? 9.831 -6.962 -12.426 1.00 77.88 101 ARG A CA 1
ATOM 806 C C . ARG A 1 101 ? 9.498 -6.223 -11.134 1.00 77.88 101 ARG A C 1
ATOM 808 O O . ARG A 1 101 ? 9.906 -6.676 -10.063 1.00 77.88 101 ARG A O 1
ATOM 815 N N . GLU A 1 102 ? 8.790 -5.102 -11.203 1.00 81.06 102 GLU A N 1
ATOM 816 C CA . GLU A 1 102 ? 8.423 -4.371 -9.998 1.00 81.06 102 GLU A CA 1
ATOM 817 C C . GLU A 1 102 ? 7.534 -5.188 -9.067 1.00 81.06 102 GLU A C 1
ATOM 819 O O . GLU A 1 102 ? 6.662 -5.952 -9.487 1.00 81.06 102 GLU A O 1
ATOM 824 N N . ASP A 1 103 ? 7.776 -5.008 -7.769 1.00 84.50 103 ASP A N 1
ATOM 825 C CA . ASP A 1 103 ? 7.007 -5.664 -6.725 1.00 84.50 103 ASP A CA 1
ATOM 826 C C . ASP A 1 103 ? 5.561 -5.141 -6.774 1.00 84.50 103 ASP A C 1
ATOM 828 O O . ASP A 1 103 ? 5.366 -3.929 -6.672 1.00 84.50 103 ASP A O 1
ATOM 832 N N . PRO A 1 104 ? 4.532 -6.003 -6.861 1.00 86.38 104 PRO A N 1
ATOM 833 C CA . PRO A 1 104 ? 3.136 -5.559 -6.885 1.00 86.38 104 PRO A CA 1
ATOM 834 C C . PRO A 1 104 ? 2.761 -4.685 -5.677 1.00 86.38 104 PRO A C 1
ATOM 836 O O . PRO A 1 104 ? 1.915 -3.803 -5.791 1.00 86.38 104 PRO A O 1
ATOM 839 N N . ARG A 1 105 ? 3.430 -4.862 -4.525 1.00 88.62 105 ARG A N 1
ATOM 840 C CA . ARG A 1 105 ? 3.252 -3.975 -3.359 1.00 88.62 105 ARG A CA 1
ATOM 841 C C . ARG A 1 105 ? 3.769 -2.556 -3.596 1.00 88.62 105 ARG A C 1
ATOM 843 O O . ARG A 1 105 ? 3.211 -1.608 -3.056 1.00 88.62 105 ARG A O 1
ATOM 850 N N . GLU A 1 106 ? 4.838 -2.412 -4.373 1.00 88.31 106 GLU A N 1
ATOM 851 C CA . GLU A 1 106 ? 5.379 -1.109 -4.757 1.00 88.31 106 GLU A CA 1
ATOM 852 C C . GLU A 1 106 ? 4.406 -0.411 -5.712 1.00 88.31 106 GLU A C 1
ATOM 854 O O . GLU A 1 106 ? 4.079 0.753 -5.503 1.00 88.31 106 GLU A O 1
ATOM 859 N N . THR A 1 107 ? 3.863 -1.135 -6.697 1.00 88.19 107 THR A N 1
ATOM 860 C CA . THR A 1 107 ? 2.817 -0.623 -7.599 1.00 88.19 107 THR A CA 1
ATOM 861 C C . THR A 1 107 ? 1.572 -0.174 -6.833 1.00 88.19 107 THR A C 1
ATOM 863 O O . THR A 1 107 ? 1.088 0.932 -7.056 1.00 88.19 107 THR A O 1
ATOM 866 N N . PHE A 1 108 ? 1.110 -0.977 -5.871 1.00 90.94 108 PHE A N 1
ATOM 867 C CA . PHE A 1 108 ? 0.009 -0.622 -4.973 1.00 90.94 108 PHE A CA 1
ATOM 868 C C . PHE A 1 108 ? 0.232 0.722 -4.271 1.00 90.94 108 PHE A C 1
ATOM 870 O O . PHE A 1 108 ? -0.595 1.622 -4.385 1.00 90.94 108 PHE A O 1
ATOM 877 N N . LEU A 1 109 ? 1.367 0.886 -3.586 1.00 90.25 109 LEU A N 1
ATOM 878 C CA . LEU A 1 109 ? 1.646 2.102 -2.819 1.00 90.25 109 LEU A CA 1
ATOM 879 C C . LEU A 1 109 ? 1.872 3.330 -3.704 1.00 90.25 109 LEU A C 1
ATOM 881 O O . LEU A 1 109 ? 1.591 4.447 -3.279 1.00 90.25 109 LEU A O 1
ATOM 885 N N . LYS A 1 110 ? 2.366 3.144 -4.932 1.00 88.31 110 LYS A N 1
ATOM 886 C CA . LYS A 1 110 ? 2.513 4.242 -5.895 1.00 88.31 110 LYS A CA 1
ATOM 887 C C . LYS A 1 110 ? 1.172 4.799 -6.358 1.00 88.31 110 LYS A C 1
ATOM 889 O O . LYS A 1 110 ? 1.066 6.015 -6.547 1.00 88.31 110 LYS A O 1
ATOM 894 N N . ASN A 1 111 ? 0.189 3.916 -6.521 1.00 87.69 111 ASN A N 1
ATOM 895 C CA . ASN A 1 111 ? -1.153 4.262 -6.979 1.00 87.69 111 ASN A CA 1
ATOM 896 C C . ASN A 1 111 ? -2.001 4.934 -5.894 1.00 87.69 111 ASN A C 1
ATOM 898 O O . ASN A 1 111 ? -2.988 5.580 -6.227 1.00 87.69 111 ASN A O 1
ATOM 902 N N . LEU A 1 112 ? -1.611 4.834 -4.621 1.00 86.19 112 LEU A N 1
ATOM 903 C CA . LEU A 1 112 ? -2.266 5.569 -3.543 1.00 86.19 112 LEU A CA 1
ATOM 904 C C . LEU A 1 112 ? -2.008 7.086 -3.643 1.00 86.19 112 LEU A C 1
ATOM 906 O O . LEU A 1 112 ? -0.962 7.526 -4.154 1.00 86.19 112 LEU A O 1
ATOM 910 N N . PRO A 1 113 ? -2.937 7.913 -3.131 1.00 81.12 113 PRO A N 1
ATOM 911 C CA . PRO A 1 113 ? -2.715 9.345 -3.017 1.00 81.12 113 PRO A CA 1
ATOM 912 C C . PRO A 1 113 ? -1.544 9.624 -2.063 1.00 81.12 113 PRO A C 1
ATOM 914 O O . PRO A 1 113 ? -1.329 8.926 -1.077 1.00 81.12 113 PRO A O 1
ATOM 917 N N . ALA A 1 114 ? -0.763 10.669 -2.355 1.00 74.69 114 ALA A N 1
ATOM 918 C CA . ALA A 1 114 ? 0.358 11.067 -1.493 1.00 74.69 114 ALA A CA 1
ATOM 919 C C . ALA A 1 114 ? -0.088 11.756 -0.195 1.00 74.69 114 ALA A C 1
ATOM 921 O O . ALA A 1 114 ? 0.725 11.954 0.700 1.00 74.69 114 ALA A O 1
ATOM 922 N N . LYS A 1 115 ? -1.354 12.169 -0.122 1.00 75.88 115 LYS A N 1
ATOM 923 C CA . LYS A 1 115 ? -1.976 12.777 1.053 1.00 75.88 115 LYS A CA 1
ATOM 924 C C . LYS A 1 115 ? -3.112 11.869 1.503 1.00 75.88 115 LYS A C 1
ATOM 926 O O . LYS A 1 115 ? -3.754 11.260 0.647 1.00 75.88 115 LYS A O 1
ATOM 931 N N . ALA A 1 116 ? -3.353 11.809 2.811 1.00 72.88 116 ALA A N 1
ATOM 932 C CA . ALA A 1 116 ? -4.533 11.147 3.350 1.00 72.88 116 ALA A CA 1
ATOM 933 C C . ALA A 1 116 ? -5.790 11.717 2.675 1.00 72.88 116 ALA A C 1
ATOM 935 O O . ALA A 1 116 ? -5.967 12.933 2.597 1.00 72.88 116 ALA A O 1
ATOM 936 N N . GLY A 1 117 ? -6.610 10.823 2.140 1.00 73.88 117 GLY A N 1
ATOM 937 C CA . GLY A 1 117 ? -7.837 11.128 1.416 1.00 73.88 117 GLY A CA 1
ATOM 938 C C . GLY A 1 117 ? -8.808 9.965 1.564 1.00 73.88 117 GLY A C 1
ATOM 939 O O . GLY A 1 117 ? -8.509 9.016 2.287 1.00 73.88 117 GLY A O 1
ATOM 940 N N . LEU A 1 118 ? -9.951 10.036 0.889 1.00 80.81 118 LEU A N 1
ATOM 941 C CA . LEU A 1 118 ? -10.959 8.977 0.907 1.00 80.81 118 LEU A CA 1
ATOM 942 C C . LEU A 1 118 ? -10.401 7.706 0.254 1.00 80.81 118 LEU A C 1
ATOM 944 O O . LEU A 1 118 ? -10.095 7.710 -0.937 1.00 80.81 118 LEU A O 1
ATOM 948 N N . VAL A 1 119 ? -10.254 6.634 1.035 1.00 87.38 119 VAL A N 1
ATOM 949 C CA . VAL A 1 119 ? -9.788 5.321 0.578 1.00 87.38 119 VAL A CA 1
ATOM 950 C C . VAL A 1 119 ? -10.850 4.262 0.872 1.00 87.38 119 VAL A C 1
ATOM 952 O O . VAL A 1 119 ? -11.205 4.036 2.023 1.00 87.38 119 VAL A O 1
ATOM 955 N N . GLU A 1 120 ? -11.320 3.560 -0.151 1.00 90.12 120 GLU A N 1
ATOM 956 C CA . GLU A 1 120 ? -12.256 2.442 -0.019 1.00 90.12 120 GLU A CA 1
ATOM 957 C C . GLU A 1 120 ? -11.521 1.115 -0.225 1.00 90.12 120 GLU A C 1
ATOM 959 O O . GLU A 1 120 ? -10.948 0.874 -1.284 1.00 90.12 120 GLU A O 1
ATOM 964 N N . VAL A 1 121 ? -11.537 0.230 0.771 1.00 92.31 121 VAL A N 1
ATOM 965 C CA . VAL A 1 121 ? -10.918 -1.099 0.696 1.00 92.31 121 VAL A CA 1
ATOM 966 C C . VAL A 1 121 ? -11.983 -2.154 0.422 1.00 92.31 121 VAL A C 1
ATOM 968 O O . VAL A 1 121 ? -12.773 -2.493 1.299 1.00 92.31 121 VAL A O 1
ATOM 971 N N . ILE A 1 122 ? -11.952 -2.724 -0.777 1.00 93.56 122 ILE A N 1
ATOM 972 C CA . ILE A 1 122 ? -12.816 -3.805 -1.242 1.00 93.56 122 ILE A CA 1
ATOM 973 C C . ILE A 1 122 ? -12.141 -5.145 -0.947 1.00 93.56 122 ILE A C 1
ATOM 975 O O . ILE A 1 122 ? -11.018 -5.408 -1.395 1.00 93.56 122 ILE A O 1
ATOM 979 N N . TYR A 1 123 ? -12.819 -6.009 -0.194 1.00 94.25 123 TYR A N 1
ATOM 980 C CA . TYR A 1 123 ? -12.281 -7.306 0.218 1.00 94.25 123 TYR A CA 1
ATOM 981 C C . TYR A 1 123 ? -13.306 -8.444 0.084 1.00 94.25 123 TYR A C 1
ATOM 983 O O . TYR A 1 123 ? -14.508 -8.195 0.147 1.00 94.25 123 TYR A O 1
ATOM 991 N N . PRO A 1 124 ? -12.862 -9.706 -0.088 1.00 94.25 124 PRO A N 1
ATOM 992 C CA . PRO A 1 124 ? -13.768 -10.851 -0.151 1.00 94.25 124 PRO A CA 1
ATOM 993 C C . PRO A 1 124 ? -14.531 -11.036 1.166 1.00 94.25 124 PRO A C 1
ATOM 995 O O . PRO A 1 124 ? -13.909 -11.037 2.232 1.00 94.25 124 PRO A O 1
ATOM 998 N N . THR A 1 125 ? -15.840 -11.293 1.096 1.00 92.44 125 THR A N 1
ATOM 999 C CA . THR A 1 125 ? -16.713 -11.529 2.271 1.00 92.44 125 THR A CA 1
ATOM 1000 C C . THR A 1 125 ? -16.227 -12.640 3.206 1.00 92.44 125 THR A C 1
ATOM 1002 O O . THR A 1 125 ? -16.523 -12.616 4.397 1.00 92.44 125 THR A O 1
ATOM 1005 N N . ALA A 1 126 ? -15.443 -13.598 2.703 1.00 89.88 126 ALA A N 1
ATOM 1006 C CA . ALA A 1 126 ? -14.879 -14.673 3.516 1.00 89.88 126 ALA A CA 1
ATOM 1007 C C . ALA A 1 126 ? -13.923 -14.184 4.624 1.00 89.88 126 ALA A C 1
ATOM 1009 O O . ALA A 1 126 ? -13.680 -14.905 5.593 1.00 89.88 126 ALA A O 1
ATOM 1010 N N . PHE A 1 127 ? -13.346 -12.984 4.492 1.00 90.44 127 PHE A N 1
ATOM 1011 C CA . PHE A 1 127 ? -12.446 -12.423 5.496 1.00 90.44 127 PHE A CA 1
ATOM 1012 C C . PHE A 1 127 ? -13.174 -11.444 6.410 1.00 90.44 127 PHE A C 1
ATOM 1014 O O . PHE A 1 127 ? -13.938 -10.601 5.965 1.00 90.44 127 PHE A O 1
ATOM 1021 N N . ARG A 1 128 ? -12.865 -11.487 7.710 1.00 92.88 128 ARG A N 1
ATOM 1022 C CA . ARG A 1 128 ? -13.326 -10.462 8.656 1.00 92.88 128 ARG A CA 1
ATOM 1023 C C . ARG A 1 128 ? -12.550 -9.163 8.440 1.00 92.88 128 ARG A C 1
ATOM 1025 O O . ARG A 1 128 ? -11.320 -9.201 8.338 1.00 92.88 128 ARG A O 1
ATOM 1032 N N . GLU A 1 129 ? -13.228 -8.019 8.519 1.00 91.81 129 GLU A N 1
ATOM 1033 C CA . GLU A 1 129 ? -12.614 -6.684 8.412 1.00 91.81 129 GLU A CA 1
ATOM 1034 C C . GLU A 1 129 ? -11.386 -6.526 9.329 1.00 91.81 129 GLU A C 1
ATOM 1036 O O . GLU A 1 129 ? -10.331 -6.045 8.911 1.00 91.81 129 GLU A O 1
ATOM 1041 N N . LYS A 1 130 ? -11.471 -7.035 10.570 1.00 91.25 130 LYS A N 1
ATOM 1042 C CA . LYS A 1 130 ? -10.367 -7.009 11.548 1.00 91.25 130 LYS A CA 1
ATOM 1043 C C . LYS A 1 130 ? -9.072 -7.627 10.995 1.00 91.25 130 LYS A C 1
ATOM 1045 O O . LYS A 1 130 ? -7.984 -7.114 11.264 1.00 91.25 130 LYS A O 1
ATOM 1050 N N . LEU A 1 131 ? -9.170 -8.707 10.213 1.00 91.94 131 LEU A N 1
ATOM 1051 C CA . LEU A 1 131 ? -8.014 -9.370 9.601 1.00 91.94 131 LEU A CA 1
ATOM 1052 C C . LEU A 1 131 ? -7.440 -8.547 8.449 1.00 91.94 131 LEU A C 1
ATOM 1054 O O . LEU A 1 131 ? -6.221 -8.385 8.371 1.00 91.94 131 LEU A O 1
ATOM 1058 N N . VAL A 1 132 ? -8.306 -7.999 7.594 1.00 93.00 132 VAL A N 1
ATOM 1059 C CA . VAL A 1 132 ? -7.919 -7.134 6.469 1.00 93.00 132 VAL A CA 1
ATOM 1060 C C . VAL A 1 132 ? -7.173 -5.910 6.986 1.00 93.00 132 VAL A C 1
ATOM 1062 O O . VAL A 1 132 ? -6.048 -5.644 6.565 1.00 93.00 132 VAL A O 1
ATOM 1065 N N . ARG A 1 133 ? -7.731 -5.237 7.995 1.00 92.38 133 ARG A N 1
ATOM 1066 C CA . ARG A 1 133 ? -7.118 -4.077 8.644 1.00 92.38 133 ARG A CA 1
ATOM 1067 C C . ARG A 1 133 ? -5.785 -4.412 9.307 1.00 92.38 133 ARG A C 1
ATOM 1069 O O . ARG A 1 133 ? -4.811 -3.679 9.135 1.00 92.38 133 ARG A O 1
ATOM 1076 N N . ARG A 1 134 ? -5.703 -5.531 10.039 1.00 92.75 134 ARG A N 1
ATOM 1077 C CA . ARG A 1 134 ? -4.439 -5.996 10.636 1.00 92.75 134 ARG A CA 1
ATOM 1078 C C . ARG A 1 134 ? -3.387 -6.249 9.558 1.00 92.75 134 ARG A C 1
ATOM 1080 O O . ARG A 1 134 ? -2.232 -5.864 9.726 1.00 92.75 134 ARG A O 1
ATOM 1087 N N . ARG A 1 135 ? -3.767 -6.881 8.446 1.00 92.44 135 ARG A N 1
ATOM 1088 C CA . ARG A 1 135 ? -2.838 -7.151 7.347 1.00 92.44 135 ARG A CA 1
ATOM 1089 C C . ARG A 1 135 ? -2.380 -5.866 6.670 1.00 92.44 135 ARG A C 1
ATOM 1091 O O . ARG A 1 135 ? -1.191 -5.752 6.394 1.00 92.44 135 ARG A O 1
ATOM 1098 N N . LEU A 1 136 ? -3.281 -4.910 6.466 1.00 92.31 136 LEU A N 1
ATOM 1099 C CA . LEU A 1 136 ? -2.966 -3.608 5.886 1.00 92.31 136 LEU A CA 1
ATOM 1100 C C . LEU A 1 136 ? -1.936 -2.853 6.739 1.00 92.31 136 LEU A C 1
ATOM 1102 O O . LEU A 1 136 ? -0.933 -2.393 6.205 1.00 92.31 136 LEU A O 1
ATOM 1106 N N . ARG A 1 137 ? -2.089 -2.856 8.073 1.00 92.44 137 ARG A N 1
ATOM 1107 C CA . ARG A 1 137 ? -1.084 -2.301 9.005 1.00 92.44 137 ARG A CA 1
ATOM 1108 C C . ARG A 1 137 ? 0.288 -2.957 8.853 1.00 92.44 137 ARG A C 1
ATOM 1110 O O . ARG A 1 137 ? 1.296 -2.261 8.803 1.00 92.44 137 ARG A O 1
ATOM 1117 N N . HIS A 1 138 ? 0.337 -4.286 8.759 1.00 92.19 138 HIS A N 1
ATOM 1118 C CA . HIS A 1 138 ? 1.601 -4.993 8.534 1.00 92.19 138 HIS A CA 1
ATOM 1119 C C . HIS A 1 138 ? 2.219 -4.645 7.178 1.00 92.19 138 HIS A C 1
ATOM 1121 O O . HIS A 1 138 ? 3.429 -4.470 7.090 1.00 92.19 138 HIS A O 1
ATOM 1127 N N . VAL A 1 139 ? 1.403 -4.505 6.130 1.00 91.31 139 VAL A N 1
ATOM 1128 C CA . VAL A 1 139 ? 1.885 -4.071 4.814 1.00 91.31 139 VAL A CA 1
ATOM 1129 C C . VAL A 1 139 ? 2.479 -2.668 4.893 1.00 91.31 139 VAL A C 1
ATOM 1131 O O . VAL A 1 139 ? 3.553 -2.476 4.331 1.00 91.31 139 VAL A O 1
ATOM 1134 N N . CYS A 1 140 ? 1.855 -1.727 5.605 1.00 91.56 140 CYS A N 1
ATOM 1135 C CA . CYS A 1 140 ? 2.424 -0.395 5.820 1.00 91.56 140 CYS A CA 1
ATOM 1136 C C . CYS A 1 140 ? 3.761 -0.463 6.565 1.00 91.56 140 CYS A C 1
ATOM 1138 O O . CYS A 1 140 ? 4.774 -0.016 6.037 1.00 91.56 140 CYS A O 1
ATOM 1140 N N . ALA A 1 141 ? 3.802 -1.113 7.731 1.00 91.06 141 ALA A N 1
ATOM 1141 C CA . ALA A 1 141 ? 5.015 -1.197 8.545 1.00 91.06 141 ALA A CA 1
ATOM 1142 C C . ALA A 1 141 ? 6.191 -1.856 7.791 1.00 91.06 141 ALA A C 1
ATOM 1144 O O . ALA A 1 141 ? 7.306 -1.324 7.766 1.00 91.06 141 ALA A O 1
ATOM 1145 N N . ASP A 1 142 ? 5.931 -2.980 7.112 1.00 91.56 142 ASP A N 1
ATOM 1146 C CA . ASP A 1 142 ? 6.929 -3.689 6.305 1.00 91.56 142 ASP A CA 1
ATOM 1147 C C . ASP A 1 142 ? 7.417 -2.831 5.133 1.00 91.56 142 ASP A C 1
ATOM 1149 O O . ASP A 1 142 ? 8.616 -2.780 4.835 1.00 91.56 142 ASP A O 1
ATOM 1153 N N . SER A 1 143 ? 6.485 -2.183 4.430 1.00 89.75 143 SER A N 1
ATOM 1154 C CA . SER A 1 143 ? 6.793 -1.360 3.263 1.00 89.75 143 SER A CA 1
ATOM 1155 C C . SER A 1 143 ? 7.535 -0.091 3.653 1.00 89.75 143 SER A C 1
ATOM 1157 O O . SER A 1 143 ? 8.474 0.279 2.955 1.00 89.75 143 SER A O 1
ATOM 1159 N N . ARG A 1 144 ? 7.202 0.534 4.786 1.00 91.81 144 ARG A N 1
ATOM 1160 C CA . ARG A 1 144 ? 7.903 1.712 5.294 1.00 91.81 144 ARG A CA 1
ATOM 1161 C C . ARG A 1 144 ? 9.373 1.408 5.530 1.00 91.81 144 ARG A C 1
ATOM 1163 O O . ARG A 1 144 ? 10.215 2.075 4.938 1.00 91.81 144 ARG A O 1
ATOM 1170 N N . ARG A 1 145 ? 9.682 0.354 6.296 1.00 93.19 145 ARG A N 1
ATOM 1171 C CA . ARG A 1 145 ? 11.070 -0.086 6.523 1.00 93.19 145 ARG A CA 1
ATOM 1172 C C . ARG A 1 145 ? 11.773 -0.435 5.210 1.00 93.19 145 ARG A C 1
ATOM 1174 O O . ARG A 1 145 ? 12.906 -0.031 4.980 1.00 93.19 145 ARG A O 1
ATOM 1181 N N . ARG A 1 146 ? 11.104 -1.176 4.323 1.00 91.81 146 ARG A N 1
ATOM 1182 C CA . ARG A 1 146 ? 11.686 -1.593 3.039 1.00 91.81 146 ARG A CA 1
ATOM 1183 C C . ARG A 1 146 ? 12.018 -0.401 2.144 1.00 91.81 146 ARG A C 1
ATOM 1185 O O . ARG A 1 146 ? 13.103 -0.369 1.567 1.00 91.81 146 ARG A O 1
ATOM 1192 N N . HIS A 1 147 ? 11.091 0.540 1.988 1.00 92.25 147 HIS A N 1
ATOM 1193 C CA . HIS A 1 147 ? 11.248 1.671 1.082 1.00 92.25 147 HIS A CA 1
ATOM 1194 C C . HIS A 1 147 ? 12.214 2.716 1.630 1.00 92.25 147 HIS A C 1
ATOM 1196 O O . HIS A 1 147 ? 12.983 3.242 0.837 1.00 92.25 147 HIS A O 1
ATOM 1202 N N . THR A 1 148 ? 12.270 2.965 2.944 1.00 92.06 148 THR A N 1
ATOM 1203 C CA . THR A 1 148 ? 13.287 3.865 3.519 1.00 92.06 148 THR A CA 1
ATOM 1204 C C . THR A 1 148 ? 14.695 3.306 3.347 1.00 92.06 148 THR A C 1
ATOM 1206 O O . THR A 1 148 ? 15.565 4.002 2.828 1.00 92.06 148 THR A O 1
ATOM 1209 N N . THR A 1 149 ? 14.916 2.034 3.697 1.00 93.19 149 THR A N 1
ATOM 1210 C CA . THR A 1 149 ? 16.229 1.397 3.535 1.00 93.19 149 THR A CA 1
ATOM 1211 C C . THR A 1 149 ? 16.637 1.341 2.064 1.00 93.19 149 THR A C 1
ATOM 1213 O O . THR A 1 149 ? 17.758 1.706 1.729 1.00 93.19 149 THR A O 1
ATOM 1216 N N . ARG A 1 150 ? 15.737 0.934 1.155 1.00 91.81 150 ARG A N 1
ATOM 1217 C CA . ARG A 1 150 ? 16.057 0.895 -0.282 1.00 91.81 150 ARG A CA 1
ATOM 1218 C C . ARG A 1 150 ? 16.291 2.279 -0.869 1.00 91.81 150 ARG A C 1
ATOM 1220 O O . ARG A 1 150 ? 17.206 2.418 -1.666 1.00 91.81 150 ARG A O 1
ATOM 1227 N N . LEU A 1 151 ? 15.502 3.283 -0.491 1.00 93.00 151 LEU A N 1
ATOM 1228 C CA . LEU A 1 151 ? 15.703 4.659 -0.941 1.00 93.00 151 LEU A CA 1
ATOM 1229 C C . LEU A 1 151 ? 17.108 5.146 -0.576 1.00 93.00 151 LEU A C 1
ATOM 1231 O O . LEU A 1 151 ? 17.808 5.654 -1.443 1.00 93.00 151 LEU A O 1
ATOM 1235 N N . MET A 1 152 ? 17.538 4.915 0.667 1.00 94.25 152 MET A N 1
ATOM 1236 C CA . MET A 1 152 ? 18.889 5.248 1.120 1.00 94.25 152 MET A CA 1
ATOM 1237 C C . MET A 1 152 ? 19.962 4.554 0.270 1.00 94.25 152 MET A C 1
ATOM 1239 O O . MET A 1 152 ? 20.878 5.217 -0.208 1.00 94.25 152 MET A O 1
ATOM 1243 N N . TRP A 1 153 ? 19.820 3.249 0.016 1.00 94.88 153 TRP A N 1
ATOM 1244 C 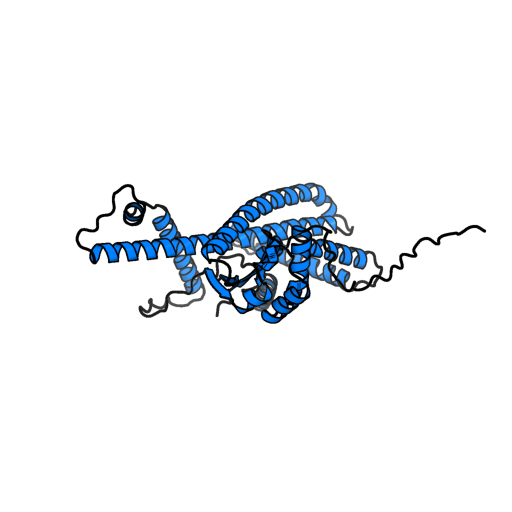CA . TRP A 1 153 ? 20.755 2.513 -0.841 1.00 94.88 153 TRP A CA 1
ATOM 1245 C C . TRP A 1 153 ? 20.797 3.055 -2.269 1.00 94.88 153 TRP A C 1
ATOM 1247 O O . TRP A 1 153 ? 21.881 3.244 -2.806 1.00 94.88 153 TRP A O 1
ATOM 1257 N N . TRP A 1 154 ? 19.649 3.360 -2.877 1.00 91.94 154 TRP A N 1
ATOM 1258 C CA . TRP A 1 154 ? 19.623 3.896 -4.238 1.00 91.94 154 TRP A CA 1
ATOM 1259 C C . TRP A 1 154 ? 20.210 5.308 -4.332 1.00 91.94 154 TRP A C 1
ATOM 1261 O O . TRP A 1 154 ? 20.904 5.615 -5.299 1.00 91.94 154 TRP A O 1
ATOM 1271 N N . VAL A 1 155 ? 19.996 6.150 -3.317 1.00 90.69 155 VAL A N 1
ATOM 1272 C CA . VAL A 1 155 ? 20.653 7.463 -3.220 1.00 90.69 155 VAL A CA 1
ATOM 1273 C C . VAL A 1 155 ? 22.167 7.295 -3.094 1.00 90.69 155 VAL A C 1
ATOM 1275 O O . VAL A 1 155 ? 22.906 7.969 -3.805 1.00 90.69 155 VAL A O 1
ATOM 1278 N N . LEU A 1 156 ? 22.639 6.349 -2.277 1.00 93.56 156 LEU A N 1
ATOM 1279 C CA . LEU A 1 156 ? 24.068 6.058 -2.155 1.00 93.56 156 LEU A CA 1
ATOM 1280 C C . LEU A 1 156 ? 24.668 5.571 -3.484 1.00 93.56 156 LEU A C 1
ATOM 1282 O O . LEU A 1 156 ? 25.751 6.009 -3.860 1.00 93.56 156 LEU A O 1
ATOM 1286 N N . THR A 1 157 ? 23.950 4.729 -4.239 1.00 90.38 157 THR A N 1
ATOM 1287 C CA . THR A 1 157 ? 24.403 4.284 -5.571 1.00 90.38 157 THR A CA 1
ATOM 1288 C C . THR A 1 157 ? 24.386 5.384 -6.631 1.00 90.38 157 THR A C 1
ATOM 1290 O O . THR A 1 157 ? 25.093 5.259 -7.628 1.00 90.38 157 THR A O 1
ATOM 1293 N N . LEU A 1 158 ? 23.608 6.455 -6.441 1.00 89.00 158 LEU A N 1
ATOM 1294 C CA . LEU A 1 158 ? 23.564 7.575 -7.382 1.00 89.00 158 LEU A CA 1
ATOM 1295 C C . LEU A 1 158 ? 24.847 8.409 -7.326 1.00 89.00 158 LEU A C 1
ATOM 1297 O O . LEU A 1 158 ? 25.308 8.863 -8.367 1.00 89.00 158 LEU A O 1
ATOM 1301 N N . VAL A 1 159 ? 25.440 8.581 -6.139 1.00 89.06 159 VAL A N 1
ATOM 1302 C CA . VAL A 1 159 ? 26.639 9.410 -5.915 1.00 89.06 159 VAL A CA 1
ATOM 1303 C C . VAL A 1 159 ? 27.786 9.094 -6.891 1.00 89.06 159 VAL A C 1
ATOM 1305 O O . VAL A 1 159 ? 28.216 10.013 -7.589 1.00 89.06 159 VAL A O 1
ATOM 1308 N N . PRO A 1 160 ? 28.252 7.835 -7.041 1.00 88.69 160 PRO A N 1
ATOM 1309 C CA . PRO A 1 160 ? 29.314 7.512 -7.998 1.00 88.69 160 PRO A CA 1
ATOM 1310 C C . PRO A 1 160 ? 28.883 7.645 -9.468 1.00 88.69 160 PRO A C 1
ATOM 1312 O O . PRO A 1 160 ? 29.732 7.691 -10.352 1.00 88.69 160 PRO A O 1
ATOM 1315 N N . GLN A 1 161 ? 27.579 7.704 -9.753 1.00 84.69 161 GLN A N 1
ATOM 1316 C CA . GLN A 1 161 ? 27.037 7.819 -11.109 1.00 84.69 161 GLN A CA 1
ATOM 1317 C C . GLN A 1 161 ? 26.830 9.276 -11.552 1.00 84.69 161 GLN A C 1
ATOM 1319 O O . GLN A 1 161 ? 26.614 9.520 -12.738 1.00 84.69 161 GLN A O 1
ATOM 1324 N N . LEU A 1 162 ? 26.915 10.253 -10.640 1.00 83.19 162 LEU A N 1
ATOM 1325 C CA . LEU A 1 162 ? 26.736 11.674 -10.960 1.00 83.19 162 LEU A CA 1
ATOM 1326 C C . LEU A 1 162 ? 27.690 12.190 -12.056 1.00 83.19 162 LEU A C 1
ATOM 1328 O O . LEU A 1 162 ? 27.206 12.899 -12.938 1.00 83.19 162 LEU A O 1
ATOM 1332 N N . PRO A 1 163 ? 28.988 11.814 -12.099 1.00 84.81 163 PRO A N 1
ATOM 1333 C CA . PRO A 1 163 ? 29.883 12.252 -13.172 1.00 84.81 163 PRO A CA 1
ATOM 1334 C C . PRO A 1 163 ? 29.432 11.786 -14.563 1.00 84.81 163 PRO A C 1
ATOM 1336 O O . PRO A 1 163 ? 29.590 12.515 -15.540 1.00 84.81 163 PRO A O 1
ATOM 1339 N N . LEU A 1 164 ? 28.808 10.604 -14.660 1.00 79.12 164 LEU A N 1
ATOM 1340 C CA . LEU A 1 164 ? 28.301 10.069 -15.929 1.00 79.12 164 LEU A CA 1
ATOM 1341 C C . LEU A 1 164 ? 27.177 10.938 -16.498 1.00 79.12 164 LEU A C 1
ATOM 1343 O O . LEU A 1 164 ? 27.070 11.067 -17.714 1.00 79.12 164 LEU A O 1
ATOM 1347 N N . MET A 1 165 ? 26.400 11.611 -15.644 1.00 75.50 165 MET A N 1
ATOM 1348 C CA . MET A 1 165 ? 25.319 12.504 -16.068 1.00 75.50 165 MET A CA 1
ATOM 1349 C C . MET A 1 165 ? 25.813 13.696 -16.907 1.00 75.50 165 MET A C 1
ATOM 1351 O O . MET A 1 165 ? 25.046 14.217 -17.716 1.00 75.50 165 MET A O 1
ATOM 1355 N N . LEU A 1 166 ? 27.079 14.105 -16.748 1.00 76.94 166 LEU A N 1
ATOM 1356 C CA . LEU A 1 166 ? 27.699 15.165 -17.550 1.00 76.94 166 LEU A CA 1
ATOM 1357 C C . LEU A 1 166 ? 28.172 14.664 -18.923 1.00 76.94 166 LEU A C 1
ATOM 1359 O O . LEU A 1 166 ? 28.437 15.470 -19.813 1.00 76.94 166 LEU A O 1
ATOM 1363 N N . THR A 1 167 ? 28.277 13.347 -19.115 1.00 76.69 167 THR A N 1
ATOM 1364 C CA . THR A 1 167 ? 28.736 12.771 -20.381 1.00 76.69 167 THR A CA 1
ATOM 1365 C C . THR A 1 167 ? 27.601 12.723 -21.413 1.00 76.69 167 THR A C 1
ATOM 1367 O O . THR A 1 167 ? 26.443 12.499 -21.047 1.00 76.69 167 THR A O 1
ATOM 1370 N N . PRO A 1 168 ? 27.904 12.882 -22.718 1.00 70.56 168 PRO A N 1
ATOM 1371 C CA . PRO A 1 168 ? 26.914 12.788 -23.796 1.00 70.56 168 PRO A CA 1
ATOM 1372 C C . PRO A 1 168 ? 26.449 11.345 -24.078 1.00 70.56 168 PRO A C 1
ATOM 1374 O O . PRO A 1 168 ? 25.680 11.116 -25.013 1.00 70.56 168 PRO A O 1
ATOM 1377 N N . LEU A 1 169 ? 26.924 10.361 -23.306 1.00 69.38 169 LEU A N 1
ATOM 1378 C CA . LEU A 1 169 ? 26.571 8.953 -23.454 1.00 69.38 169 LEU A CA 1
ATOM 1379 C C . LEU A 1 169 ? 25.133 8.678 -22.975 1.00 69.38 169 LEU A C 1
ATOM 1381 O O . LEU A 1 169 ? 24.593 9.405 -22.138 1.00 69.38 169 LEU A O 1
ATOM 1385 N N . PRO A 1 170 ? 24.483 7.613 -23.480 1.00 63.50 170 PRO A N 1
ATOM 1386 C CA . PRO A 1 170 ? 23.166 7.207 -23.008 1.00 63.50 170 PRO A CA 1
ATOM 1387 C C . PRO A 1 170 ? 23.235 6.769 -21.535 1.00 63.50 170 PRO A C 1
ATOM 1389 O O . PRO A 1 170 ? 23.556 5.626 -21.216 1.00 63.50 170 PRO A O 1
ATOM 1392 N N . ASN A 1 171 ? 22.884 7.683 -20.629 1.00 73.38 171 ASN A N 1
ATOM 1393 C CA . ASN A 1 171 ? 22.935 7.512 -19.173 1.00 73.38 171 ASN A CA 1
ATOM 1394 C C . ASN A 1 171 ? 21.781 6.652 -18.618 1.00 73.38 171 ASN A C 1
ATOM 1396 O O . ASN A 1 171 ? 21.140 7.005 -17.628 1.00 73.38 171 ASN A O 1
ATOM 1400 N N . ILE A 1 172 ? 21.501 5.507 -19.253 1.00 73.25 172 ILE A N 1
ATOM 1401 C CA . ILE A 1 172 ? 20.410 4.576 -18.899 1.00 73.25 172 ILE A CA 1
ATOM 1402 C C . ILE A 1 172 ? 20.492 4.167 -17.422 1.00 73.25 172 ILE A C 1
ATOM 1404 O O . ILE A 1 172 ? 19.469 4.066 -16.748 1.00 73.25 172 ILE A O 1
ATOM 1408 N N . THR A 1 173 ? 21.704 3.976 -16.900 1.00 78.38 173 THR A N 1
ATOM 1409 C CA . THR A 1 173 ? 21.952 3.620 -15.497 1.00 78.38 173 THR A CA 1
ATOM 1410 C C . THR A 1 173 ? 21.541 4.736 -14.540 1.00 78.38 173 THR A C 1
ATOM 1412 O O . THR A 1 173 ? 20.818 4.468 -13.586 1.00 78.38 173 THR A O 1
ATOM 1415 N N . VAL A 1 174 ? 21.918 5.986 -14.827 1.00 80.00 174 VAL A N 1
ATOM 1416 C CA . VAL A 1 174 ? 21.531 7.166 -14.035 1.00 80.00 174 VAL A CA 1
ATOM 1417 C C . VAL A 1 174 ? 20.013 7.342 -14.056 1.00 80.00 174 VAL A C 1
ATOM 1419 O O . VAL A 1 174 ? 19.398 7.542 -13.008 1.00 80.00 174 VAL A O 1
ATOM 1422 N N . TYR A 1 175 ? 19.390 7.205 -15.232 1.00 76.12 175 TYR A N 1
ATOM 1423 C CA . TYR A 1 175 ? 17.935 7.283 -15.368 1.00 76.12 175 TYR A CA 1
ATOM 1424 C C . TYR A 1 175 ? 17.226 6.182 -14.580 1.00 76.12 175 TYR A C 1
ATOM 1426 O O . TYR A 1 175 ? 16.239 6.454 -13.896 1.00 76.12 175 TYR A O 1
ATOM 1434 N N . TYR A 1 176 ? 17.745 4.955 -14.615 1.00 81.06 176 TYR A N 1
ATOM 1435 C CA . TYR A 1 176 ? 17.192 3.847 -13.847 1.00 81.06 176 TYR A CA 1
ATOM 1436 C C . TYR A 1 176 ? 17.330 4.066 -12.335 1.00 81.06 176 TYR A C 1
ATOM 1438 O O . TYR A 1 176 ? 16.356 3.897 -11.601 1.00 81.06 176 TYR A O 1
ATOM 1446 N N . THR A 1 177 ? 18.499 4.501 -11.861 1.00 85.31 177 THR A N 1
ATOM 1447 C CA . THR A 1 177 ? 18.719 4.829 -10.446 1.00 85.31 177 THR A CA 1
ATOM 1448 C C . THR A 1 177 ? 17.779 5.945 -9.992 1.00 85.31 177 THR A C 1
ATOM 1450 O O . THR A 1 177 ? 17.092 5.794 -8.981 1.00 85.31 177 THR A O 1
ATOM 1453 N N . GLY A 1 178 ? 17.658 7.026 -10.770 1.00 83.50 178 GLY A N 1
ATOM 1454 C CA . GLY A 1 178 ? 16.719 8.118 -10.499 1.00 83.50 178 GLY A CA 1
ATOM 1455 C C . GLY A 1 178 ? 15.263 7.647 -10.459 1.00 83.50 178 GLY A C 1
ATOM 1456 O O . GLY A 1 178 ? 14.521 7.989 -9.536 1.00 83.50 178 GLY A O 1
ATOM 1457 N N . TYR A 1 179 ? 14.868 6.784 -11.399 1.00 83.44 179 TYR A N 1
ATOM 1458 C CA . TYR A 1 179 ? 13.553 6.151 -11.399 1.00 83.44 179 TYR A CA 1
ATOM 1459 C C . TYR A 1 179 ? 13.315 5.313 -10.133 1.00 83.44 179 TYR A C 1
ATOM 1461 O O . TYR A 1 179 ? 12.255 5.423 -9.518 1.00 83.44 179 TYR A O 1
ATOM 1469 N N . ARG A 1 180 ? 14.290 4.509 -9.688 1.00 88.06 180 ARG A N 1
ATOM 1470 C CA . ARG A 1 180 ? 14.164 3.692 -8.465 1.00 88.06 180 ARG A CA 1
ATOM 1471 C C . ARG A 1 180 ? 14.073 4.544 -7.202 1.00 88.06 180 ARG A C 1
ATOM 1473 O O . ARG A 1 180 ? 13.266 4.223 -6.326 1.00 88.06 180 ARG A O 1
ATOM 1480 N N . ILE A 1 181 ? 14.826 5.643 -7.131 1.00 88.94 181 ILE A N 1
ATOM 1481 C CA . ILE A 1 181 ? 14.713 6.646 -6.061 1.00 88.94 181 ILE A CA 1
ATOM 1482 C C . ILE A 1 181 ? 13.294 7.221 -6.044 1.00 88.94 181 ILE A C 1
ATOM 1484 O O . ILE A 1 181 ? 12.624 7.165 -5.012 1.00 88.94 181 ILE A O 1
ATOM 1488 N N . TYR A 1 182 ? 12.801 7.705 -7.188 1.00 87.25 182 TYR A N 1
ATOM 1489 C CA . TYR A 1 182 ? 11.454 8.266 -7.300 1.00 87.25 182 TYR A CA 1
ATOM 1490 C C . TYR A 1 182 ? 10.366 7.242 -6.951 1.00 87.25 182 TYR A C 1
ATOM 1492 O O . TYR A 1 182 ? 9.458 7.544 -6.179 1.00 87.25 182 TYR A O 1
ATOM 1500 N N . SER A 1 183 ? 10.475 6.016 -7.463 1.00 86.44 183 SER A N 1
ATOM 1501 C CA . SER A 1 183 ? 9.517 4.931 -7.238 1.00 86.44 183 SER A CA 1
ATOM 1502 C C . SER A 1 183 ? 9.400 4.587 -5.749 1.00 86.44 183 SER A C 1
ATOM 1504 O O . SER A 1 183 ? 8.294 4.514 -5.208 1.00 86.44 183 SER A O 1
ATOM 1506 N N . HIS A 1 184 ? 10.529 4.466 -5.043 1.00 89.25 184 HIS A N 1
ATOM 1507 C CA . HIS A 1 184 ? 10.535 4.219 -3.601 1.00 89.25 184 HIS A CA 1
ATOM 1508 C C . HIS A 1 184 ? 10.098 5.427 -2.774 1.00 89.25 184 HIS A C 1
ATOM 1510 O O . HIS A 1 184 ? 9.385 5.251 -1.787 1.00 89.25 184 HIS A O 1
ATOM 1516 N N . TYR A 1 185 ? 10.465 6.642 -3.182 1.00 89.00 185 TYR A N 1
ATOM 1517 C CA . TYR A 1 185 ? 9.971 7.862 -2.553 1.00 89.00 185 TYR A CA 1
ATOM 1518 C C . TYR A 1 185 ? 8.445 7.971 -2.676 1.00 89.00 185 TYR A C 1
ATOM 1520 O O . TYR A 1 185 ? 7.758 8.199 -1.680 1.00 89.00 185 TYR A O 1
ATOM 1528 N N . ARG A 1 186 ? 7.891 7.738 -3.872 1.00 86.94 186 ARG A N 1
ATOM 1529 C CA . ARG A 1 186 ? 6.447 7.776 -4.120 1.00 86.94 186 ARG A CA 1
ATOM 1530 C C . ARG A 1 186 ? 5.709 6.704 -3.320 1.00 86.94 186 ARG A C 1
ATOM 1532 O O . ARG A 1 186 ? 4.708 7.020 -2.683 1.00 86.94 186 ARG A O 1
ATOM 1539 N N . ALA A 1 187 ? 6.223 5.475 -3.295 1.00 89.44 187 ALA A N 1
ATOM 1540 C CA . ALA A 1 187 ? 5.659 4.399 -2.482 1.00 89.44 187 ALA A CA 1
ATOM 1541 C C . ALA A 1 187 ? 5.698 4.721 -0.974 1.00 89.44 187 ALA A C 1
ATOM 1543 O O . ALA A 1 187 ? 4.757 4.403 -0.248 1.00 89.44 187 ALA A O 1
ATOM 1544 N N . LEU A 1 188 ? 6.747 5.400 -0.493 1.00 91.62 188 LEU A N 1
ATOM 1545 C CA . LEU A 1 188 ? 6.836 5.846 0.898 1.00 91.62 188 LEU A CA 1
ATOM 1546 C C . LEU A 1 188 ? 5.770 6.899 1.236 1.00 91.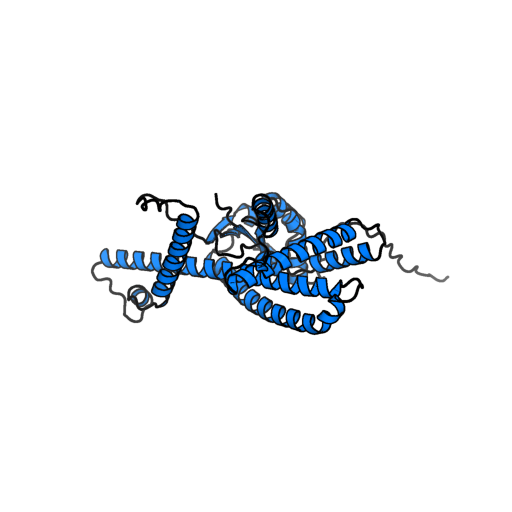62 188 LEU A C 1
ATOM 1548 O O . LEU A 1 188 ? 5.210 6.854 2.329 1.00 91.62 188 LEU A O 1
ATOM 1552 N N . GLN A 1 189 ? 5.467 7.821 0.316 1.00 88.00 189 GLN A N 1
ATOM 1553 C CA . GLN A 1 189 ? 4.388 8.798 0.514 1.00 88.00 189 GLN A CA 1
ATOM 1554 C C . GLN A 1 189 ? 3.013 8.123 0.574 1.00 88.00 189 GLN A C 1
ATOM 1556 O O . GLN A 1 189 ? 2.246 8.404 1.489 1.00 88.00 189 GLN A O 1
ATOM 1561 N N . GLY A 1 190 ? 2.729 7.178 -0.329 1.00 88.38 190 GLY A N 1
ATOM 1562 C CA . GLY A 1 190 ? 1.487 6.397 -0.273 1.00 88.38 190 GLY A CA 1
ATOM 1563 C C . GLY A 1 190 ? 1.359 5.578 1.018 1.00 88.38 190 GLY A C 1
ATOM 1564 O O . GLY A 1 190 ? 0.282 5.494 1.601 1.00 88.38 190 GLY A O 1
ATOM 1565 N N . CYS A 1 191 ? 2.472 5.034 1.523 1.00 91.31 191 CYS A N 1
ATOM 1566 C CA . CYS A 1 191 ? 2.512 4.335 2.809 1.00 91.31 191 CYS A CA 1
ATOM 1567 C C . CYS A 1 191 ? 2.168 5.258 3.988 1.00 91.31 191 CYS A C 1
ATOM 1569 O O . CYS A 1 191 ? 1.379 4.876 4.846 1.00 91.31 191 CYS A O 1
ATOM 1571 N N . LYS A 1 192 ? 2.730 6.474 4.018 1.00 89.50 192 LYS A N 1
ATOM 1572 C CA . LYS A 1 192 ? 2.438 7.484 5.049 1.00 89.50 192 LYS A CA 1
ATOM 1573 C C . LYS A 1 192 ? 0.975 7.910 5.029 1.00 89.50 192 LYS A C 1
ATOM 1575 O O . LYS A 1 192 ? 0.333 7.903 6.070 1.00 89.50 192 LYS A O 1
ATOM 1580 N N . ALA A 1 193 ? 0.443 8.214 3.846 1.00 86.44 193 ALA A N 1
ATOM 1581 C CA . ALA A 1 193 ? -0.963 8.574 3.685 1.00 86.44 193 ALA A CA 1
ATOM 1582 C C . ALA A 1 193 ? -1.892 7.467 4.210 1.00 86.44 193 ALA A C 1
ATOM 1584 O O . ALA A 1 193 ? -2.862 7.741 4.910 1.00 86.44 193 ALA A O 1
ATOM 1585 N N . LEU A 1 194 ? -1.561 6.203 3.933 1.00 89.44 194 LEU A N 1
ATOM 1586 C CA . LEU A 1 194 ? -2.333 5.061 4.413 1.00 89.44 194 LEU A CA 1
ATOM 1587 C C . LEU A 1 194 ? -2.215 4.842 5.933 1.00 89.44 194 LEU A C 1
ATOM 1589 O O . LEU A 1 194 ? -3.199 4.469 6.571 1.00 89.44 194 LEU A O 1
ATOM 1593 N N . GLU A 1 195 ? -1.033 5.064 6.519 1.00 89.62 195 GLU A N 1
ATOM 1594 C CA . GLU A 1 195 ? -0.827 5.057 7.976 1.00 89.62 195 GLU A CA 1
ATOM 1595 C C . GLU A 1 195 ? -1.697 6.123 8.658 1.00 89.62 195 GLU A C 1
ATOM 1597 O O . GLU A 1 195 ? -2.433 5.795 9.589 1.00 89.62 195 GLU A O 1
ATOM 1602 N N . GLU A 1 196 ? -1.709 7.350 8.131 1.00 86.12 196 GLU A N 1
ATOM 1603 C CA . GLU A 1 196 ? -2.552 8.448 8.624 1.00 86.12 196 GLU A CA 1
ATOM 1604 C C . GLU A 1 196 ? -4.049 8.094 8.559 1.00 86.12 196 GLU A C 1
ATOM 1606 O O . GLU A 1 196 ? -4.767 8.256 9.549 1.00 86.12 196 GLU A O 1
ATOM 1611 N N . CYS A 1 197 ? -4.522 7.536 7.436 1.00 85.94 197 CYS A N 1
ATOM 1612 C CA . CYS A 1 197 ? -5.908 7.070 7.294 1.00 85.94 197 CYS A CA 1
ATOM 1613 C C . CYS A 1 197 ? -6.261 5.976 8.325 1.00 85.94 197 CYS A C 1
ATOM 1615 O O . CYS A 1 197 ? -7.346 5.976 8.913 1.00 85.94 197 CYS A O 1
ATOM 1617 N N . LEU A 1 198 ? -5.345 5.034 8.581 1.00 89.00 198 LEU A N 1
ATOM 1618 C CA . LEU A 1 198 ? -5.543 3.953 9.555 1.00 89.00 198 LEU A CA 1
ATOM 1619 C C . LEU A 1 198 ? -5.582 4.456 11.003 1.00 89.00 198 LEU A C 1
ATOM 1621 O O . LEU A 1 198 ? -6.366 3.933 11.807 1.00 89.00 198 LEU A O 1
ATOM 1625 N N . GLU A 1 199 ? -4.740 5.433 11.336 1.00 85.69 199 GLU A N 1
ATOM 1626 C CA . GLU A 1 199 ? -4.710 6.099 12.638 1.00 85.69 199 GLU A CA 1
ATOM 1627 C C . GLU A 1 199 ? -5.997 6.884 12.874 1.00 85.69 199 GLU A C 1
ATOM 1629 O O . GLU A 1 199 ? -6.642 6.700 13.908 1.00 85.69 199 GLU A O 1
ATOM 1634 N N . GLN A 1 200 ? -6.445 7.674 11.898 1.00 83.50 200 GLN A N 1
ATOM 1635 C CA . GLN A 1 200 ? -7.709 8.413 11.967 1.00 83.50 200 GLN A CA 1
ATOM 1636 C C . GLN A 1 200 ? -8.915 7.480 12.139 1.00 83.50 200 GLN A C 1
ATOM 1638 O O . GLN A 1 200 ? -9.782 7.740 12.973 1.00 83.50 200 GLN A O 1
ATOM 1643 N N . LEU A 1 201 ? -8.952 6.345 11.434 1.00 84.81 201 LEU A N 1
ATOM 1644 C CA . LEU A 1 201 ? -10.012 5.352 11.628 1.00 84.81 201 LEU A CA 1
ATOM 1645 C C . LEU A 1 201 ? -9.973 4.742 13.035 1.00 84.81 201 LEU A C 1
ATOM 1647 O O . LEU A 1 201 ? -11.016 4.571 13.663 1.00 84.81 201 LEU A O 1
ATOM 1651 N N . ASN A 1 202 ? -8.782 4.431 13.560 1.00 85.88 202 ASN A N 1
ATOM 1652 C CA . ASN A 1 202 ? -8.637 3.923 14.929 1.00 85.88 202 ASN A CA 1
ATOM 1653 C C . ASN A 1 202 ? -9.145 4.924 15.964 1.00 85.88 202 ASN A C 1
ATOM 1655 O O . ASN A 1 202 ? -9.842 4.567 16.905 1.00 85.88 202 ASN A O 1
ATOM 1659 N N . SER A 1 203 ? -8.813 6.184 15.737 1.00 82.19 203 SER A N 1
ATOM 1660 C CA . SER A 1 203 ? -9.203 7.322 16.555 1.00 82.19 203 SER A CA 1
ATOM 1661 C C . SER A 1 203 ? -10.711 7.491 16.607 1.00 82.19 203 SER A C 1
ATOM 1663 O O . SER A 1 203 ? -11.275 7.650 17.685 1.00 82.19 203 SER A O 1
ATOM 1665 N N . LYS A 1 204 ? -11.368 7.410 15.444 1.00 82.75 204 LYS A N 1
ATOM 1666 C CA . LYS A 1 204 ? -12.825 7.487 15.337 1.00 82.75 204 LYS A CA 1
ATOM 1667 C C . LYS A 1 204 ? -13.492 6.342 16.099 1.00 82.75 204 LYS A C 1
ATOM 1669 O O . LYS A 1 204 ? -14.369 6.601 16.908 1.00 82.75 204 LYS A O 1
ATOM 1674 N N . GLN A 1 205 ? -13.021 5.107 15.915 1.00 84.38 205 GLN A N 1
ATOM 1675 C CA . GLN A 1 205 ? -13.562 3.941 16.623 1.00 84.38 205 GLN A CA 1
ATOM 1676 C C . GLN A 1 205 ? -13.402 4.041 18.142 1.00 84.38 205 GLN A C 1
ATOM 1678 O O . GLN A 1 205 ? -14.334 3.728 18.870 1.00 84.38 205 GLN A O 1
ATOM 1683 N N . LEU A 1 206 ? -12.245 4.503 18.627 1.00 85.00 206 LEU A N 1
ATOM 1684 C CA . LEU A 1 206 ? -12.028 4.701 20.061 1.00 85.00 206 LEU A CA 1
ATOM 1685 C C . LEU A 1 206 ? -12.949 5.780 20.645 1.00 85.00 206 LEU A C 1
ATOM 1687 O O . LEU A 1 206 ? -13.391 5.633 21.779 1.00 85.00 206 LEU A O 1
ATOM 1691 N N . ARG A 1 207 ? -13.255 6.837 19.881 1.00 81.69 207 ARG A N 1
ATOM 1692 C CA . ARG A 1 207 ? -14.222 7.868 20.290 1.00 81.69 207 ARG A CA 1
ATOM 1693 C C . ARG A 1 207 ? -15.635 7.300 20.368 1.00 81.69 207 ARG A C 1
ATOM 1695 O O . ARG A 1 207 ? -16.239 7.397 21.422 1.00 81.69 207 ARG A O 1
ATOM 1702 N N . THR A 1 208 ? -16.098 6.626 19.315 1.00 85.00 208 THR A N 1
ATOM 1703 C CA . THR A 1 208 ? -17.427 5.996 19.301 1.00 85.00 208 THR A CA 1
ATOM 1704 C C . THR A 1 208 ? -17.597 5.017 20.461 1.00 85.00 208 THR A C 1
ATOM 1706 O O . THR A 1 208 ? -18.576 5.112 21.186 1.00 85.00 208 THR A O 1
ATOM 1709 N N . LEU A 1 209 ? -16.605 4.156 20.714 1.00 87.44 209 LEU A N 1
ATOM 1710 C CA . LEU A 1 209 ? -16.640 3.230 21.850 1.00 87.44 209 LEU A CA 1
ATOM 1711 C C . LEU A 1 209 ? -16.679 3.953 23.200 1.00 87.44 209 LEU A C 1
ATOM 1713 O O . LEU A 1 209 ? -17.373 3.518 24.109 1.00 87.44 209 LEU A O 1
ATOM 1717 N N . ARG A 1 210 ? -15.929 5.048 23.358 1.00 84.75 210 ARG A N 1
ATOM 1718 C CA . ARG A 1 210 ? -15.972 5.851 24.585 1.00 84.75 210 ARG A CA 1
ATOM 1719 C C . ARG A 1 210 ? -17.362 6.447 24.796 1.00 84.75 210 ARG A C 1
ATOM 1721 O O . ARG A 1 210 ? -17.865 6.403 25.911 1.00 84.75 210 ARG A O 1
ATOM 1728 N N . ASP A 1 211 ? -17.947 7.005 23.744 1.00 85.25 211 ASP A N 1
ATOM 1729 C CA . ASP A 1 211 ? -19.248 7.662 23.813 1.00 85.25 211 ASP A CA 1
ATOM 1730 C C . ASP A 1 211 ? -20.357 6.622 24.104 1.00 85.25 211 ASP A C 1
ATOM 1732 O O . ASP A 1 211 ? -21.193 6.851 24.971 1.00 85.25 211 ASP A O 1
ATOM 1736 N N . GLU A 1 212 ? -20.289 5.424 23.506 1.00 88.88 212 GLU A N 1
ATOM 1737 C CA . GLU A 1 212 ? -21.157 4.281 23.849 1.00 88.88 212 GLU A CA 1
ATOM 1738 C C . GLU A 1 212 ? -21.013 3.852 25.318 1.00 88.88 212 GLU A C 1
ATOM 1740 O O . GLU A 1 212 ? -22.011 3.614 25.996 1.00 88.88 212 GLU A O 1
ATOM 1745 N N . LEU A 1 213 ? -19.784 3.778 25.843 1.00 88.31 213 LEU A N 1
ATOM 1746 C CA . LEU A 1 213 ? -19.546 3.414 27.244 1.00 88.31 213 LEU A CA 1
ATOM 1747 C C . LEU A 1 213 ? -20.098 4.452 28.228 1.00 88.31 213 LEU A C 1
ATOM 1749 O O . LEU A 1 213 ? -20.568 4.065 29.298 1.00 88.31 213 LEU A O 1
ATOM 1753 N N . LEU A 1 214 ? -20.041 5.742 27.881 1.00 85.81 214 LEU A N 1
ATOM 1754 C CA . LEU A 1 214 ? -20.637 6.820 28.676 1.00 85.81 214 LEU A CA 1
ATOM 1755 C C . LEU A 1 214 ? -22.163 6.698 28.704 1.00 85.81 214 LEU A C 1
ATOM 1757 O O . LEU A 1 214 ? -22.750 6.714 29.781 1.00 85.81 214 LEU A O 1
ATOM 1761 N N . VAL A 1 215 ? -22.788 6.467 27.546 1.00 88.94 215 VAL A N 1
ATOM 1762 C CA . VAL A 1 215 ? -24.240 6.244 27.452 1.00 88.94 215 VAL A CA 1
ATOM 1763 C C . VAL A 1 215 ? -24.665 5.017 28.265 1.00 88.94 215 VAL A C 1
ATOM 1765 O O . VAL A 1 215 ? -25.641 5.076 29.007 1.00 88.94 215 VAL A O 1
ATOM 1768 N N . LEU A 1 216 ? -23.914 3.913 28.194 1.00 89.50 216 LEU A N 1
ATOM 1769 C CA . LEU A 1 216 ? -24.192 2.713 28.993 1.00 89.50 216 LEU A CA 1
ATOM 1770 C C . LEU A 1 216 ? -24.084 2.969 30.502 1.00 89.50 216 LEU A C 1
ATOM 1772 O O . LEU A 1 216 ? -24.857 2.403 31.278 1.00 89.50 216 LEU A O 1
ATOM 1776 N N . GLN A 1 217 ? -23.138 3.815 30.916 1.00 87.00 217 GLN A N 1
ATOM 1777 C CA . GLN A 1 217 ? -22.961 4.208 32.311 1.00 87.00 217 GLN A CA 1
ATOM 1778 C C . GLN A 1 217 ? -24.121 5.082 32.810 1.00 87.00 217 GLN A C 1
ATOM 1780 O O . GLN A 1 217 ? -24.556 4.918 33.946 1.00 87.00 217 GLN A O 1
ATOM 1785 N N . GLU A 1 218 ? -24.642 5.976 31.968 1.00 87.31 218 GLU A N 1
ATOM 1786 C CA . GLU A 1 218 ? -25.822 6.792 32.277 1.00 87.31 218 GLU A CA 1
ATOM 1787 C C . GLU A 1 218 ? -27.102 5.948 32.352 1.00 87.31 218 GLU A C 1
ATOM 1789 O O . GLU A 1 218 ? -27.931 6.152 33.238 1.00 87.31 218 GLU A O 1
ATOM 1794 N N . GLN A 1 219 ? -27.252 4.968 31.455 1.00 92.44 219 GLN A N 1
ATOM 1795 C CA . GLN A 1 219 ? -28.431 4.098 31.389 1.00 92.44 219 GLN A CA 1
ATOM 1796 C C . GLN A 1 219 ? -28.482 3.045 32.503 1.00 92.44 219 GLN A C 1
ATOM 1798 O O . GLN A 1 219 ? -29.568 2.586 32.856 1.00 92.44 219 GLN A O 1
ATOM 1803 N N . THR A 1 220 ? -27.332 2.649 33.056 1.00 91.81 220 THR A N 1
ATOM 1804 C CA . THR A 1 220 ? -27.238 1.569 34.049 1.00 91.81 220 THR A CA 1
ATOM 1805 C C . THR A 1 220 ? -26.747 2.109 35.398 1.00 91.81 220 THR A C 1
ATOM 1807 O O . THR A 1 220 ? -25.542 2.073 35.674 1.00 91.81 220 THR A O 1
ATOM 1810 N N . PRO A 1 221 ? -27.643 2.601 36.275 1.00 83.44 221 PRO A N 1
ATOM 1811 C CA . PRO A 1 221 ? -27.252 3.086 37.595 1.00 83.44 221 PRO A CA 1
ATOM 1812 C C . PRO A 1 221 ? -26.592 1.960 38.411 1.00 83.44 221 PRO A C 1
ATOM 1814 O O . PRO A 1 221 ? -27.187 0.912 38.646 1.00 83.44 221 PRO A O 1
ATOM 1817 N N . GLY A 1 222 ? -25.336 2.175 38.816 1.00 83.38 222 GLY A N 1
ATOM 1818 C CA . GLY A 1 222 ? -24.504 1.201 39.540 1.00 83.38 222 GLY A CA 1
ATOM 1819 C C . GLY A 1 222 ? -23.400 0.541 38.703 1.00 83.38 222 GLY A C 1
ATOM 1820 O O . GLY A 1 222 ? -22.486 -0.058 39.274 1.00 83.38 222 GLY A O 1
ATOM 1821 N N . LEU A 1 223 ? -23.415 0.695 37.373 1.00 85.12 223 LEU A N 1
ATOM 1822 C CA . LEU A 1 223 ? -22.336 0.211 36.512 1.00 85.12 223 LEU A CA 1
ATOM 1823 C C . LEU A 1 223 ? -21.081 1.070 36.722 1.00 85.12 223 LEU A C 1
ATOM 1825 O O . LEU A 1 223 ? -20.993 2.215 36.279 1.00 85.12 223 LEU A O 1
ATOM 1829 N N . THR A 1 224 ? -20.094 0.513 37.420 1.00 84.00 224 THR A N 1
ATOM 1830 C CA . THR A 1 224 ? -18.795 1.150 37.652 1.00 84.00 224 THR A CA 1
ATOM 1831 C C . THR A 1 224 ? -17.701 0.280 37.054 1.00 84.00 224 THR A C 1
ATOM 1833 O O . THR A 1 224 ? -17.610 -0.911 37.334 1.00 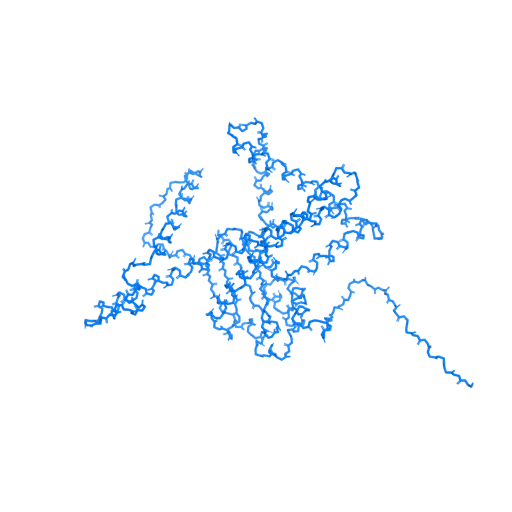84.00 224 THR A O 1
ATOM 1836 N N . TYR A 1 225 ? -16.867 0.874 36.203 1.00 85.44 225 TYR A N 1
ATOM 1837 C CA . TYR A 1 225 ? -15.726 0.170 35.627 1.00 85.44 225 TYR A CA 1
ATOM 1838 C C . TYR A 1 225 ? -14.535 0.224 36.598 1.00 85.44 225 TYR A C 1
ATOM 1840 O O . TYR A 1 225 ? -14.146 1.326 37.015 1.00 85.44 225 TYR A O 1
ATOM 1848 N N . PRO A 1 226 ? -13.923 -0.922 36.951 1.00 87.62 226 PRO A N 1
ATOM 1849 C CA . PRO A 1 226 ? -12.711 -0.956 37.764 1.00 87.62 226 PRO A CA 1
ATOM 1850 C C . PRO A 1 226 ? -11.580 -0.135 37.133 1.00 87.62 226 PRO A C 1
ATOM 1852 O O . PRO A 1 226 ? -11.406 -0.120 35.914 1.00 87.62 226 PRO A O 1
ATOM 1855 N N . ARG A 1 227 ? -10.786 0.557 37.964 1.00 79.31 227 ARG A N 1
ATOM 1856 C CA . ARG A 1 227 ? -9.797 1.559 37.507 1.00 79.31 227 ARG A CA 1
ATOM 1857 C C . ARG A 1 227 ? -8.739 0.999 36.552 1.00 79.31 227 ARG A C 1
ATOM 1859 O O . ARG A 1 227 ? -8.269 1.726 35.678 1.00 79.31 227 ARG A O 1
ATOM 1866 N N . ASP A 1 228 ? -8.377 -0.267 36.721 1.00 85.25 228 ASP A N 1
ATOM 1867 C CA . ASP A 1 228 ? -7.315 -0.915 35.951 1.00 85.25 228 ASP A CA 1
ATOM 1868 C C . ASP A 1 228 ? -7.792 -1.509 34.627 1.00 85.25 228 ASP A C 1
ATOM 1870 O O . ASP A 1 228 ? -6.970 -1.859 33.775 1.00 85.25 228 ASP A O 1
ATOM 1874 N N . GLU A 1 229 ? -9.103 -1.571 34.412 1.00 88.31 229 GLU A N 1
ATOM 1875 C CA . GLU A 1 229 ? -9.665 -2.115 33.190 1.00 88.31 229 GLU A CA 1
ATOM 1876 C C . GLU A 1 229 ? -9.664 -1.095 32.050 1.00 88.31 229 GLU A C 1
ATOM 1878 O O . GLU A 1 229 ? -9.746 0.126 32.224 1.00 88.31 229 GLU A O 1
ATOM 1883 N N . TRP A 1 230 ? -9.590 -1.615 30.828 1.00 85.38 230 TRP A N 1
ATOM 1884 C CA . TRP A 1 230 ? -9.556 -0.798 29.622 1.00 85.38 230 TRP A CA 1
ATOM 1885 C C . TRP A 1 230 ? -10.768 0.149 29.440 1.00 85.38 230 TRP A C 1
ATOM 1887 O O . TRP A 1 230 ? -10.527 1.245 28.927 1.00 85.38 230 TRP A O 1
ATOM 1897 N N . PRO A 1 231 ? -12.019 -0.164 29.864 1.00 87.00 231 PRO A N 1
ATOM 1898 C CA . PRO A 1 231 ? -13.147 0.757 29.704 1.00 87.00 231 PRO A CA 1
ATOM 1899 C C . PRO A 1 231 ? -12.973 2.006 30.572 1.00 87.00 231 PRO A C 1
ATOM 1901 O O . PRO A 1 231 ? -13.106 3.128 30.084 1.00 87.00 231 PRO A O 1
ATOM 1904 N N . ALA A 1 232 ? -12.558 1.829 31.832 1.00 84.31 232 ALA A N 1
ATOM 1905 C CA . ALA A 1 232 ? -12.260 2.940 32.731 1.00 84.31 232 ALA A CA 1
ATOM 1906 C C . ALA A 1 232 ? -11.116 3.807 32.189 1.00 84.31 232 ALA A C 1
ATOM 1908 O O . ALA A 1 232 ? -11.206 5.034 32.210 1.00 84.31 232 ALA A O 1
ATOM 1909 N N . ARG A 1 233 ? -10.062 3.182 31.643 1.00 83.31 233 ARG A N 1
ATOM 1910 C CA . ARG A 1 233 ? -8.932 3.891 31.012 1.00 83.31 233 ARG A CA 1
ATOM 1911 C C . ARG A 1 233 ? -9.341 4.685 29.768 1.00 83.31 233 ARG A C 1
ATOM 1913 O O . ARG A 1 233 ? -8.750 5.730 29.492 1.00 83.31 233 ARG A O 1
ATOM 1920 N N . LEU A 1 234 ? -10.329 4.207 29.011 1.00 81.75 234 LEU A N 1
ATOM 1921 C CA . LEU A 1 234 ? -10.838 4.896 27.823 1.00 81.75 234 LEU A CA 1
ATOM 1922 C C . LEU A 1 234 ? -11.695 6.119 28.194 1.00 81.75 234 LEU A C 1
ATOM 1924 O O . LEU A 1 234 ? -11.595 7.158 27.540 1.00 81.75 234 LEU A O 1
ATOM 1928 N N . ILE A 1 235 ? -12.483 6.018 29.269 1.00 81.25 235 ILE A N 1
ATOM 1929 C CA . ILE A 1 235 ? -13.324 7.107 29.793 1.00 81.25 235 ILE A CA 1
ATOM 1930 C C . ILE A 1 235 ? -12.477 8.197 30.475 1.00 81.25 235 ILE A C 1
ATOM 1932 O O . ILE A 1 235 ? -12.718 9.387 30.284 1.00 81.25 235 ILE A O 1
ATOM 1936 N N . ARG A 1 236 ? -11.437 7.816 31.231 1.00 73.06 236 ARG A N 1
ATOM 1937 C CA . ARG A 1 236 ? -10.671 8.694 32.143 1.00 73.06 236 ARG A CA 1
ATOM 1938 C C . ARG A 1 236 ? -9.759 9.750 31.517 1.00 73.06 236 ARG A C 1
ATOM 1940 O O . ARG A 1 236 ? -8.960 10.346 32.227 1.00 73.06 236 ARG A O 1
ATOM 1947 N N . ARG A 1 237 ? -9.880 10.066 30.227 1.00 57.28 237 ARG A N 1
ATOM 1948 C CA . ARG A 1 237 ? -9.141 11.183 29.592 1.00 57.28 237 ARG A CA 1
ATOM 1949 C C . ARG A 1 237 ? -7.606 11.021 29.508 1.00 57.28 237 ARG A C 1
ATOM 1951 O O . ARG A 1 237 ? -6.982 11.800 28.802 1.00 57.28 237 ARG A O 1
ATOM 1958 N N . GLU A 1 238 ? -6.987 10.006 30.120 1.00 55.69 238 GLU A N 1
ATOM 1959 C CA . GLU A 1 238 ? -5.515 9.842 30.183 1.00 55.69 238 GLU A CA 1
ATOM 1960 C C . GLU A 1 238 ? -4.826 9.511 28.845 1.00 55.69 238 GLU A C 1
ATOM 1962 O O . GLU A 1 238 ? -3.596 9.483 28.744 1.00 55.69 238 GLU A O 1
ATOM 1967 N N . HIS A 1 239 ? -5.575 9.308 27.764 1.00 53.22 239 HIS A N 1
ATOM 1968 C CA . HIS A 1 239 ? -4.971 9.046 26.467 1.00 53.22 239 HIS A CA 1
ATOM 1969 C C . HIS A 1 239 ? -4.547 10.356 25.786 1.00 53.22 239 HIS A C 1
ATOM 1971 O O . HIS A 1 239 ? -5.302 10.923 25.000 1.00 53.22 239 HIS A O 1
ATOM 1977 N N . ARG A 1 240 ? -3.273 10.739 25.981 1.00 53.94 240 ARG A N 1
ATOM 1978 C CA . ARG A 1 240 ? -2.476 11.700 25.166 1.00 53.94 240 ARG A CA 1
ATOM 1979 C C . ARG A 1 240 ? -2.755 11.629 23.652 1.00 53.94 240 ARG A C 1
ATOM 1981 O O . ARG A 1 240 ? -2.561 12.599 22.926 1.00 53.94 240 ARG A O 1
ATOM 1988 N N . TYR A 1 241 ? -3.200 10.469 23.171 1.00 53.00 241 TYR A N 1
ATOM 1989 C CA . TYR A 1 241 ? -3.610 10.229 21.794 1.00 53.00 241 TYR A CA 1
ATOM 1990 C C . TYR A 1 241 ? -4.861 11.020 21.388 1.00 53.00 241 TYR A C 1
ATOM 1992 O O . TYR A 1 241 ? -4.862 11.579 20.300 1.00 53.00 241 TYR A O 1
ATOM 2000 N N . LEU A 1 242 ? -5.898 11.129 22.228 1.00 53.06 242 LEU A N 1
ATOM 2001 C CA . LEU A 1 242 ? -7.121 11.876 21.891 1.00 53.06 242 LEU A CA 1
ATOM 2002 C C . LEU A 1 242 ? -6.838 13.373 21.705 1.00 53.06 242 LEU A C 1
ATOM 2004 O O . LEU A 1 242 ? -7.315 13.945 20.725 1.00 53.06 242 LEU A O 1
ATOM 2008 N N . ASP A 1 243 ? -5.979 13.949 22.550 1.00 56.53 243 ASP A N 1
ATOM 2009 C CA . ASP A 1 243 ? -5.474 15.324 22.417 1.00 56.53 243 ASP A CA 1
ATOM 2010 C C . ASP A 1 243 ? -4.615 15.506 21.161 1.00 56.53 243 ASP A C 1
ATOM 2012 O O . ASP A 1 243 ? -4.766 16.484 20.430 1.00 56.53 243 ASP A O 1
ATOM 2016 N N . MET A 1 244 ? -3.728 14.550 20.858 1.00 59.78 244 MET A N 1
ATOM 2017 C CA . MET A 1 244 ? -2.943 14.557 19.617 1.00 59.78 244 MET A CA 1
ATOM 2018 C C . MET A 1 244 ? -3.849 14.521 18.377 1.00 59.78 244 MET A C 1
ATOM 2020 O O . MET A 1 244 ? -3.576 15.194 17.384 1.00 59.78 244 MET A O 1
ATOM 2024 N N . LEU A 1 245 ? -4.950 13.777 18.437 1.00 53.88 245 LEU A N 1
ATOM 2025 C CA . LEU A 1 245 ? -5.902 13.629 17.342 1.00 53.88 245 LEU A CA 1
ATOM 2026 C C . LEU A 1 245 ? -6.821 14.839 17.210 1.00 53.88 245 LEU A C 1
ATOM 2028 O O . LEU A 1 245 ? -7.082 15.266 16.090 1.00 53.88 245 LEU A O 1
ATOM 2032 N N . GLU A 1 246 ? -7.250 15.446 18.320 1.00 60.84 246 GLU A N 1
ATOM 2033 C CA . GLU A 1 246 ? -7.872 16.773 18.307 1.00 60.84 246 GLU A CA 1
ATOM 2034 C C . GLU A 1 246 ? -6.943 17.800 17.669 1.00 60.84 246 GLU A C 1
ATOM 2036 O O . GLU A 1 246 ? -7.361 18.544 16.780 1.00 60.84 246 GLU A O 1
ATOM 2041 N N . ARG A 1 247 ? -5.661 17.787 18.047 1.00 59.28 247 ARG A N 1
ATOM 2042 C CA . ARG A 1 247 ? -4.635 18.652 17.465 1.00 59.28 247 ARG A CA 1
ATOM 2043 C C . ARG A 1 247 ? -4.496 18.417 15.964 1.00 59.28 247 ARG A C 1
ATOM 2045 O O . ARG A 1 247 ? -4.471 19.383 15.209 1.00 59.28 247 ARG A O 1
ATOM 2052 N N . MET A 1 248 ? -4.479 17.165 15.509 1.00 54.59 248 MET A N 1
ATOM 2053 C CA . MET A 1 248 ? -4.425 16.834 14.082 1.00 54.59 248 MET A CA 1
ATOM 2054 C C . MET A 1 248 ? -5.674 17.279 13.318 1.00 54.59 248 MET A C 1
ATOM 2056 O O . MET A 1 248 ? -5.540 17.888 12.257 1.00 54.59 248 MET A O 1
ATOM 2060 N N . THR A 1 249 ? -6.872 17.052 13.861 1.00 60.56 249 THR A N 1
ATOM 2061 C CA . THR A 1 249 ? -8.122 17.515 13.239 1.00 60.56 249 THR A CA 1
ATOM 2062 C C . THR A 1 249 ? -8.214 19.040 13.208 1.00 60.56 249 THR A C 1
ATOM 2064 O O . THR A 1 249 ? -8.632 19.604 12.202 1.00 60.56 249 THR A O 1
ATOM 2067 N N . ARG A 1 250 ? -7.732 19.736 14.251 1.00 68.31 250 ARG A N 1
ATOM 2068 C CA . ARG A 1 250 ? -7.609 21.203 14.265 1.00 68.31 250 ARG A CA 1
ATOM 2069 C C . ARG A 1 250 ? -6.623 21.687 13.204 1.00 68.31 250 ARG A C 1
ATOM 2071 O O . ARG A 1 250 ? -6.920 22.656 12.516 1.00 68.31 250 ARG A O 1
ATOM 2078 N N . ILE A 1 251 ? -5.490 21.001 13.025 1.00 61.72 251 ILE A N 1
ATOM 2079 C CA . ILE A 1 251 ? -4.499 21.327 11.986 1.00 61.72 251 ILE A CA 1
ATOM 2080 C C . ILE A 1 251 ? -5.086 21.131 10.582 1.00 61.72 251 ILE A C 1
ATOM 2082 O O . ILE A 1 251 ? -4.860 21.969 9.711 1.00 61.72 251 ILE A O 1
ATOM 2086 N N . GLN A 1 252 ? -5.837 20.053 10.341 1.00 64.19 252 GLN A N 1
ATOM 2087 C CA . GLN A 1 252 ? -6.515 19.826 9.060 1.00 64.19 252 GLN A CA 1
ATOM 2088 C C . GLN A 1 252 ? -7.575 20.899 8.792 1.00 64.19 252 GLN A C 1
ATOM 2090 O O . GLN A 1 252 ? -7.518 21.546 7.748 1.00 64.19 252 GLN A O 1
ATOM 2095 N N . ARG A 1 253 ? -8.436 21.185 9.776 1.00 62.53 253 ARG A N 1
ATOM 2096 C CA . ARG A 1 253 ? -9.470 22.226 9.684 1.00 62.53 253 ARG A CA 1
ATOM 2097 C C . ARG A 1 253 ? -8.871 23.614 9.451 1.00 62.53 253 ARG A C 1
ATOM 2099 O O . ARG A 1 253 ? -9.337 24.350 8.595 1.00 62.53 253 ARG A O 1
ATOM 2106 N N . GLN A 1 254 ? -7.778 23.959 10.134 1.00 62.50 254 GLN A N 1
ATOM 2107 C CA . GLN A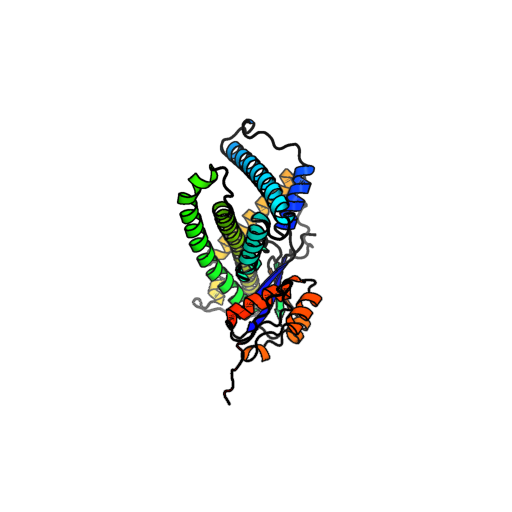 1 254 ? -7.056 25.214 9.892 1.00 62.50 254 GLN A CA 1
ATOM 2108 C C . GLN A 1 254 ? -6.441 25.284 8.491 1.00 62.50 254 GLN A C 1
ATOM 2110 O O . GLN A 1 254 ? -6.384 26.360 7.903 1.00 62.50 254 GLN A O 1
ATOM 2115 N N . ARG A 1 255 ? -5.958 24.164 7.943 1.00 61.88 255 ARG A N 1
ATOM 2116 C CA . ARG A 1 255 ? -5.415 24.120 6.577 1.00 61.88 255 ARG A CA 1
ATOM 2117 C C . ARG A 1 255 ? -6.507 24.282 5.527 1.00 61.88 255 ARG A C 1
ATOM 2119 O O . ARG A 1 255 ? -6.252 24.943 4.529 1.00 61.88 255 ARG A O 1
ATOM 2126 N N . GLU A 1 256 ? -7.681 23.704 5.745 1.00 62.06 256 GLU A N 1
ATOM 2127 C CA . GLU A 1 256 ? -8.848 23.895 4.878 1.00 62.06 256 GLU A CA 1
ATOM 2128 C C . GLU A 1 256 ? -9.364 25.326 4.946 1.00 62.06 256 GLU A C 1
ATOM 2130 O O . GLU A 1 256 ? -9.494 25.955 3.906 1.00 62.06 256 GLU A O 1
ATOM 2135 N N . LEU A 1 257 ? -9.518 25.890 6.147 1.00 64.69 257 LEU A N 1
ATOM 2136 C CA . LEU A 1 257 ? -9.881 27.300 6.314 1.00 64.69 257 LEU A CA 1
ATOM 2137 C C . LEU A 1 257 ? -8.876 28.232 5.628 1.00 64.69 257 LEU A C 1
ATOM 2139 O O . LEU A 1 257 ? -9.275 29.190 4.981 1.00 64.69 257 LEU A O 1
ATOM 2143 N N . ARG A 1 258 ? -7.572 27.932 5.700 1.00 62.06 258 ARG A N 1
ATOM 2144 C CA . ARG A 1 258 ? -6.540 28.686 4.968 1.00 62.06 258 ARG A CA 1
ATOM 2145 C C . ARG A 1 258 ? -6.630 28.522 3.450 1.00 62.06 258 ARG A C 1
ATOM 2147 O O . ARG A 1 258 ? -6.267 29.453 2.744 1.00 62.06 258 ARG A O 1
ATOM 2154 N N . ARG A 1 259 ? -7.070 27.364 2.945 1.00 64.50 259 ARG A N 1
ATOM 2155 C CA . ARG A 1 259 ? -7.314 27.160 1.507 1.00 64.50 259 ARG A CA 1
ATOM 2156 C C . ARG A 1 259 ? -8.547 27.924 1.046 1.00 64.50 259 ARG A C 1
ATOM 2158 O O . ARG A 1 259 ? -8.435 28.662 0.083 1.00 64.50 259 ARG A O 1
ATOM 2165 N N . LEU A 1 260 ? -9.656 27.819 1.775 1.00 63.25 260 LEU A N 1
ATOM 2166 C CA . LEU A 1 260 ? -10.895 28.543 1.483 1.00 63.25 260 LEU A CA 1
ATOM 2167 C C . LEU A 1 260 ? -10.683 30.061 1.547 1.00 63.25 260 LEU A C 1
ATOM 2169 O O . LEU A 1 260 ? -11.097 30.774 0.641 1.00 63.25 260 LEU A O 1
ATOM 2173 N N . ALA A 1 261 ? -9.924 30.541 2.539 1.00 65.75 261 ALA A N 1
ATOM 2174 C CA . ALA A 1 261 ? -9.523 31.943 2.631 1.00 65.75 261 ALA A CA 1
ATOM 2175 C C . ALA A 1 261 ? -8.605 32.383 1.474 1.00 65.75 261 ALA A C 1
ATOM 2177 O O . ALA A 1 261 ? -8.704 33.516 1.016 1.00 65.75 261 ALA A O 1
ATOM 2178 N N . ALA A 1 262 ? -7.722 31.504 0.982 1.00 64.69 262 ALA A N 1
ATOM 2179 C CA . ALA A 1 262 ? -6.887 31.781 -0.191 1.00 64.69 262 ALA A CA 1
ATOM 2180 C C . ALA A 1 262 ? -7.675 31.725 -1.515 1.00 64.69 262 ALA A C 1
ATOM 2182 O O . ALA A 1 262 ? -7.286 32.372 -2.483 1.00 64.69 262 ALA A O 1
ATOM 2183 N N . GLU A 1 263 ? -8.771 30.967 -1.551 1.00 69.62 263 GLU A N 1
ATOM 2184 C CA . GLU A 1 263 ? -9.696 30.838 -2.684 1.00 69.62 263 GLU A CA 1
ATOM 2185 C C . GLU A 1 263 ? -10.841 31.875 -2.635 1.00 69.62 263 GLU A C 1
ATOM 2187 O O . GLU A 1 263 ? -11.666 31.913 -3.543 1.00 69.62 263 GLU A O 1
ATOM 2192 N N . GLY A 1 264 ? -10.870 32.752 -1.621 1.00 58.41 264 GLY A N 1
ATOM 2193 C CA . GLY A 1 264 ? -11.842 33.845 -1.485 1.00 58.41 264 GLY A CA 1
ATOM 2194 C C . GLY A 1 264 ? -13.244 33.422 -1.031 1.00 58.41 264 GLY A C 1
ATOM 2195 O O . GLY A 1 264 ? -14.168 34.227 -1.110 1.00 58.41 264 GLY A O 1
ATOM 2196 N N . GLY A 1 265 ? -13.423 32.182 -0.568 1.00 52.62 265 GLY A N 1
ATOM 2197 C CA . GLY A 1 265 ? -14.703 31.684 -0.062 1.00 52.62 265 GLY A CA 1
ATOM 2198 C C . GLY A 1 265 ? -14.884 31.991 1.423 1.00 52.62 265 GLY A C 1
ATOM 219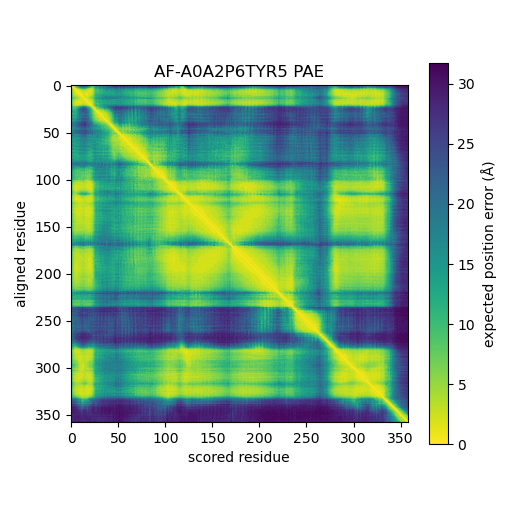9 O O . GLY A 1 265 ? -14.053 31.587 2.242 1.00 52.62 265 GLY A O 1
ATOM 2200 N N . GLU A 1 266 ? -15.973 32.674 1.787 1.00 47.09 266 GLU A N 1
ATOM 2201 C CA . GLU A 1 266 ? -16.386 32.794 3.188 1.00 47.09 266 GLU A CA 1
ATOM 2202 C C . GLU A 1 266 ? -16.601 31.399 3.804 1.00 47.09 266 GLU A C 1
ATOM 2204 O O . GLU A 1 266 ? -17.147 30.504 3.147 1.00 47.09 266 GLU A O 1
ATOM 2209 N N . PRO A 1 267 ? -16.176 31.171 5.060 1.00 47.97 267 PRO A N 1
ATOM 2210 C CA . PRO A 1 267 ? -16.425 29.907 5.727 1.00 47.97 267 PRO A CA 1
ATOM 2211 C C . PRO A 1 267 ? -17.923 29.792 6.016 1.00 47.97 267 PRO A C 1
ATOM 2213 O O . PRO A 1 267 ? -18.430 30.435 6.933 1.00 47.97 267 PRO A O 1
ATOM 2216 N N . ALA A 1 268 ? -18.622 28.959 5.243 1.00 46.59 268 ALA A N 1
ATOM 2217 C CA . ALA A 1 268 ? -20.002 28.594 5.526 1.00 46.59 268 ALA A CA 1
ATOM 2218 C C . ALA A 1 268 ? -20.107 28.117 6.983 1.00 46.59 268 ALA A C 1
ATOM 2220 O O . ALA A 1 268 ? -19.396 27.195 7.407 1.00 46.59 268 ALA A O 1
ATOM 2221 N N . ALA A 1 269 ? -20.954 28.799 7.757 1.00 42.53 269 ALA A N 1
ATOM 2222 C CA . ALA A 1 269 ? -21.314 28.395 9.102 1.00 42.53 269 ALA A CA 1
ATOM 2223 C C . ALA A 1 269 ? -21.730 26.920 9.068 1.00 42.53 269 ALA A C 1
ATOM 2225 O O . ALA A 1 269 ? -22.455 26.491 8.174 1.00 42.53 269 ALA A O 1
ATOM 2226 N N . ALA A 1 270 ? -21.194 26.137 10.002 1.00 41.72 270 ALA A N 1
ATOM 2227 C CA . ALA A 1 270 ? -21.432 24.708 10.078 1.00 41.72 270 ALA A CA 1
ATOM 2228 C C . ALA A 1 270 ? -22.939 24.439 10.206 1.00 41.72 270 ALA A C 1
ATOM 2230 O O . ALA A 1 270 ? -23.509 24.631 11.275 1.00 41.72 270 ALA A O 1
ATOM 2231 N N . GLU A 1 271 ? -23.573 24.008 9.116 1.00 38.81 271 GLU A N 1
ATOM 2232 C CA . GLU A 1 271 ? -24.937 23.497 9.141 1.00 38.81 271 GLU A CA 1
ATOM 2233 C C . GLU A 1 271 ? -24.978 22.249 10.034 1.00 38.81 271 GLU A C 1
ATOM 2235 O O . GLU A 1 271 ? -24.343 21.231 9.747 1.00 38.81 271 GLU A O 1
ATOM 2240 N N . GLU A 1 272 ? -25.742 22.321 11.124 1.00 37.22 272 GLU A N 1
ATOM 2241 C CA . GLU A 1 272 ? -25.937 21.257 12.124 1.00 37.22 272 GLU A CA 1
ATOM 2242 C C . GLU A 1 272 ? -26.681 20.012 11.586 1.00 37.22 272 GLU A C 1
ATOM 2244 O O . GLU A 1 272 ? -26.957 19.080 12.336 1.00 37.22 272 GLU A O 1
ATOM 2249 N N . GLY A 1 273 ? -26.959 19.944 10.280 1.00 36.94 273 GLY A N 1
ATOM 2250 C CA . GLY A 1 273 ? -27.560 18.791 9.598 1.00 36.94 273 GLY A CA 1
ATOM 2251 C C . GLY A 1 273 ? -26.628 18.057 8.627 1.00 36.94 273 GLY A C 1
ATOM 2252 O O . GLY A 1 273 ? -27.058 17.098 7.984 1.00 36.94 273 GLY A O 1
ATOM 2253 N N . ALA A 1 274 ? -25.369 18.484 8.479 1.00 35.09 274 ALA A N 1
ATOM 2254 C CA . ALA A 1 274 ? -24.459 17.882 7.511 1.00 35.09 274 ALA A CA 1
ATOM 2255 C C . ALA A 1 274 ? -24.088 16.446 7.917 1.00 35.09 274 ALA A C 1
ATOM 2257 O O . ALA A 1 274 ? -23.475 16.206 8.962 1.00 35.09 274 ALA A O 1
ATOM 2258 N N . GLN A 1 275 ? -24.445 15.489 7.054 1.00 38.16 275 GLN A N 1
ATOM 2259 C CA . GLN A 1 275 ? -24.022 14.092 7.134 1.00 38.16 275 GLN A CA 1
ATOM 2260 C C . GLN A 1 275 ? -22.525 14.034 7.482 1.00 38.16 275 GLN A C 1
ATOM 2262 O O . GLN A 1 275 ? -21.734 14.745 6.851 1.00 38.16 275 GLN A O 1
ATOM 2267 N N . PRO A 1 276 ? -22.116 13.234 8.488 1.00 47.22 276 PRO A N 1
ATOM 2268 C CA . PRO A 1 276 ? 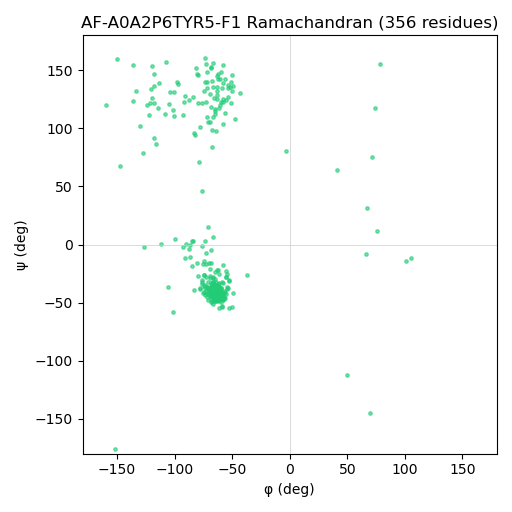-20.732 13.220 8.934 1.00 47.22 276 PRO A CA 1
ATOM 2269 C C . PRO A 1 276 ? -19.826 12.960 7.728 1.00 47.22 276 PRO A C 1
ATOM 2271 O O . PRO A 1 276 ? -20.140 12.065 6.934 1.00 47.22 276 PRO A O 1
ATOM 2274 N N . PRO A 1 277 ? -18.719 13.713 7.574 1.00 55.41 277 PRO A N 1
ATOM 2275 C CA . PRO A 1 277 ? -17.860 13.582 6.410 1.00 55.41 277 PRO A CA 1
ATOM 2276 C C . PRO A 1 277 ? -17.481 12.107 6.229 1.00 55.41 277 PRO A C 1
ATOM 2278 O O . PRO A 1 277 ? -17.187 11.426 7.230 1.00 55.41 277 PRO A O 1
ATOM 2281 N N . PRO A 1 278 ? -17.536 11.587 4.986 1.00 55.50 278 PRO A N 1
ATOM 2282 C CA . PRO A 1 278 ? -17.292 10.180 4.727 1.00 55.50 278 PRO A CA 1
ATOM 2283 C C . PRO A 1 278 ? -15.944 9.783 5.335 1.00 55.50 278 PRO A C 1
ATOM 2285 O O . PRO A 1 278 ? -14.983 10.558 5.286 1.00 55.50 278 PRO A O 1
ATOM 2288 N N . PRO A 1 279 ? -15.863 8.613 5.991 1.00 62.94 279 PRO A N 1
ATOM 2289 C CA . PRO A 1 279 ? -14.632 8.212 6.645 1.00 62.94 279 PRO A CA 1
ATOM 2290 C C . PRO A 1 279 ? -13.507 8.143 5.610 1.00 62.94 279 PRO A C 1
ATOM 2292 O O . PRO A 1 279 ? -13.668 7.558 4.544 1.00 62.94 279 PRO A O 1
ATOM 2295 N N . LEU A 1 280 ? -12.344 8.698 5.961 1.00 73.75 280 LEU A N 1
ATOM 2296 C CA . LEU A 1 280 ? -11.144 8.679 5.112 1.00 73.75 280 LEU A CA 1
ATOM 2297 C C . LEU A 1 280 ? -10.689 7.256 4.756 1.00 73.75 280 LEU A C 1
ATOM 2299 O O . LEU A 1 280 ? -9.940 7.066 3.808 1.00 73.75 280 LEU A O 1
ATOM 2303 N N . LEU A 1 281 ? -11.153 6.247 5.491 1.00 84.81 281 LEU A N 1
ATOM 2304 C CA . LEU A 1 281 ? -10.958 4.844 5.165 1.00 84.81 281 LEU A CA 1
ATOM 2305 C C . LEU A 1 281 ? -12.271 4.086 5.383 1.00 84.81 281 LEU A C 1
ATOM 2307 O O . LEU A 1 281 ? -12.807 4.101 6.490 1.00 84.81 281 LEU A O 1
ATOM 2311 N N . SER A 1 282 ? -12.776 3.412 4.357 1.00 88.19 282 SER A N 1
ATOM 2312 C CA . SER A 1 282 ? -13.933 2.515 4.444 1.00 88.19 282 SER A CA 1
ATOM 2313 C C . SER A 1 282 ? -13.546 1.095 4.034 1.00 88.19 282 SER A C 1
ATOM 2315 O O . SER A 1 282 ? -12.588 0.882 3.290 1.00 88.19 282 SER A O 1
ATOM 2317 N N . PHE A 1 283 ? -14.268 0.105 4.557 1.00 91.06 283 PHE A N 1
ATOM 2318 C CA . PHE A 1 283 ? -14.061 -1.307 4.250 1.00 91.06 283 PHE A CA 1
ATOM 2319 C C . PHE A 1 283 ? -15.360 -1.886 3.688 1.00 91.06 283 PHE A C 1
ATOM 2321 O O . PHE A 1 283 ? -16.326 -2.062 4.427 1.00 91.06 283 PHE A O 1
ATOM 2328 N N . THR A 1 284 ? -15.364 -2.227 2.401 1.00 91.94 284 THR A N 1
ATOM 2329 C CA . THR A 1 284 ? -16.542 -2.736 1.691 1.00 91.94 284 THR A CA 1
ATOM 2330 C C . THR A 1 284 ? -16.363 -4.232 1.399 1.00 91.94 284 THR A C 1
ATOM 2332 O O . THR A 1 284 ? -15.479 -4.606 0.619 1.00 91.94 284 THR A O 1
ATOM 2335 N N . PRO A 1 285 ? -17.151 -5.128 2.021 1.00 93.75 285 PRO A N 1
ATOM 2336 C CA . PRO A 1 285 ? -17.128 -6.541 1.668 1.00 93.75 285 PRO A CA 1
ATOM 2337 C C . PRO A 1 285 ? -17.788 -6.754 0.296 1.00 93.75 285 PRO A C 1
ATOM 2339 O O . PRO A 1 285 ? -18.865 -6.231 0.032 1.00 93.75 285 PRO A O 1
ATOM 2342 N N . SER A 1 286 ? -17.163 -7.547 -0.575 1.00 93.25 286 SER A N 1
ATOM 2343 C CA . SER A 1 286 ? -17.688 -7.890 -1.902 1.00 93.25 286 SER A CA 1
ATOM 2344 C C . SER A 1 286 ? -17.933 -9.393 -2.017 1.00 93.25 286 SER A C 1
ATOM 2346 O O . SER A 1 286 ? -17.021 -10.208 -1.824 1.00 93.25 286 SER A O 1
ATOM 2348 N N . TYR A 1 287 ? -19.183 -9.756 -2.319 1.00 92.69 287 TYR A N 1
ATOM 2349 C CA . TYR A 1 287 ? -19.591 -11.140 -2.562 1.00 92.69 287 TYR A CA 1
ATOM 2350 C C . TYR A 1 287 ? -19.062 -11.648 -3.907 1.00 92.69 287 TYR A C 1
ATOM 2352 O O . TYR A 1 287 ? -18.454 -12.713 -3.956 1.00 92.69 287 TYR A O 1
ATOM 2360 N N . GLU A 1 288 ? -19.181 -10.836 -4.959 1.00 91.12 288 GLU A N 1
ATOM 2361 C CA . GLU A 1 288 ? -18.687 -11.140 -6.310 1.00 91.12 288 GLU A CA 1
ATOM 2362 C C . GLU A 1 288 ? -17.189 -11.475 -6.303 1.00 91.12 288 GLU A C 1
ATOM 2364 O O . GLU A 1 288 ? -16.734 -12.455 -6.896 1.00 91.12 288 GLU A O 1
ATOM 2369 N N . LEU A 1 289 ? -16.400 -10.704 -5.547 1.00 90.56 289 LEU A N 1
ATOM 2370 C CA . LEU A 1 289 ? -14.978 -10.976 -5.376 1.00 90.56 289 LEU A CA 1
ATOM 2371 C C . LEU A 1 289 ? -14.725 -12.285 -4.617 1.00 90.56 289 LEU A C 1
ATOM 2373 O O . LEU A 1 289 ? -13.747 -12.975 -4.898 1.00 90.56 289 LEU A O 1
ATOM 2377 N N . SER A 1 290 ? -15.579 -12.632 -3.655 1.00 91.31 290 SER A N 1
ATOM 2378 C CA . SER A 1 290 ? -15.489 -13.887 -2.904 1.00 91.31 290 SER A CA 1
ATOM 2379 C C . SER A 1 290 ? -15.738 -15.098 -3.802 1.00 91.31 290 SER A C 1
ATOM 2381 O O . SER A 1 290 ? -14.970 -16.062 -3.757 1.00 91.31 290 SER A O 1
ATOM 2383 N N . GLU A 1 291 ? -16.743 -15.010 -4.675 1.00 92.06 291 GLU A N 1
ATOM 2384 C CA . GLU A 1 291 ? -17.096 -16.057 -5.632 1.00 92.06 291 GLU A CA 1
ATOM 2385 C C . GLU A 1 291 ? -15.987 -16.291 -6.668 1.00 92.06 291 GLU A C 1
ATOM 2387 O O . GLU A 1 291 ? -15.620 -17.435 -6.949 1.00 92.06 291 GLU A O 1
ATOM 2392 N N . LEU A 1 292 ? -15.391 -15.212 -7.187 1.00 89.94 292 LEU A N 1
ATOM 2393 C CA . LEU A 1 292 ? -14.311 -15.291 -8.172 1.00 89.94 292 LEU A CA 1
ATOM 2394 C C . LEU A 1 292 ? -12.968 -15.699 -7.553 1.00 89.94 292 LEU A C 1
ATOM 2396 O O . LEU A 1 292 ? -12.217 -16.487 -8.135 1.00 89.94 292 LEU A O 1
ATOM 2400 N N . ALA A 1 293 ? -12.633 -15.163 -6.378 1.00 87.56 293 ALA A N 1
ATOM 2401 C CA . ALA A 1 293 ? -11.347 -15.427 -5.746 1.00 87.56 293 ALA A CA 1
ATOM 2402 C C . ALA A 1 293 ? -11.305 -16.784 -5.031 1.00 87.56 293 ALA A C 1
ATOM 2404 O O . ALA A 1 293 ? -10.217 -17.352 -4.919 1.00 87.56 293 ALA A O 1
ATOM 2405 N N . ARG A 1 294 ? -12.451 -17.304 -4.563 1.00 89.88 294 ARG A N 1
ATOM 2406 C CA . ARG A 1 294 ? -12.584 -18.548 -3.777 1.00 89.88 294 ARG A CA 1
ATOM 2407 C C . ARG A 1 294 ? -11.482 -18.700 -2.721 1.00 89.88 294 ARG A C 1
ATOM 2409 O O . ARG A 1 294 ? -10.641 -19.591 -2.821 1.00 89.88 294 ARG A O 1
ATOM 2416 N N . PRO A 1 295 ? -11.426 -17.809 -1.716 1.00 87.56 295 PRO A N 1
ATOM 2417 C CA . PRO A 1 295 ? -10.297 -17.706 -0.787 1.00 87.56 295 PRO A CA 1
ATOM 2418 C C . PRO A 1 295 ? -9.931 -19.008 -0.058 1.00 87.56 295 PRO A C 1
ATOM 2420 O O . PRO A 1 295 ? -8.767 -19.178 0.299 1.00 87.56 295 PRO A O 1
ATOM 2423 N N . GLN A 1 296 ? -10.891 -19.913 0.154 1.00 87.31 296 GLN A N 1
ATOM 2424 C CA . GLN A 1 296 ? -10.662 -21.211 0.800 1.00 87.31 296 GLN A CA 1
ATOM 2425 C C . GLN A 1 296 ? -9.817 -22.144 -0.086 1.00 87.31 296 GLN A C 1
ATOM 2427 O O . GLN A 1 296 ? -8.809 -22.682 0.374 1.00 87.31 296 GLN A O 1
ATOM 2432 N N . ASP A 1 297 ? -10.130 -22.214 -1.383 1.00 87.69 297 ASP A N 1
ATOM 2433 C CA . ASP A 1 297 ? -9.387 -22.998 -2.382 1.00 87.69 297 ASP A CA 1
ATOM 2434 C C . ASP A 1 297 ? -7.940 -22.497 -2.550 1.00 87.69 297 ASP A C 1
ATOM 2436 O O . ASP A 1 297 ? -7.045 -23.238 -2.970 1.00 87.69 297 ASP A O 1
ATOM 2440 N N . ARG A 1 298 ? -7.671 -21.234 -2.179 1.00 88.06 298 ARG A N 1
ATOM 2441 C CA . ARG A 1 298 ? -6.342 -20.599 -2.285 1.00 88.06 298 ARG A CA 1
ATOM 2442 C C . ARG A 1 298 ? -5.336 -21.031 -1.226 1.00 88.06 298 ARG A C 1
ATOM 2444 O O . ARG A 1 298 ? -4.182 -20.589 -1.251 1.00 88.06 298 ARG A O 1
ATOM 2451 N N . LEU A 1 299 ? -5.735 -21.896 -0.297 1.00 84.62 299 LEU A N 1
ATOM 2452 C CA . LEU A 1 299 ? -4.806 -22.557 0.619 1.00 84.62 299 LEU A CA 1
ATOM 2453 C C . LEU A 1 299 ? -3.988 -23.647 -0.092 1.00 84.62 299 LEU A C 1
ATOM 2455 O O . LEU A 1 299 ? -2.802 -23.818 0.220 1.00 84.62 299 LEU A O 1
ATOM 2459 N N . SER A 1 300 ? -4.602 -24.334 -1.061 1.00 84.88 300 SER A N 1
ATOM 2460 C CA . SER A 1 300 ? -4.012 -25.442 -1.820 1.00 84.88 300 SER A CA 1
ATOM 2461 C C . SER A 1 300 ? -3.619 -25.051 -3.245 1.00 84.88 300 SER A C 1
ATOM 2463 O O . SER A 1 300 ? -2.565 -25.482 -3.707 1.00 84.88 300 SER A O 1
ATOM 2465 N N . THR A 1 301 ? -4.397 -24.197 -3.920 1.00 87.94 301 THR A N 1
ATOM 2466 C CA . THR A 1 301 ? -4.181 -23.850 -5.337 1.00 87.94 301 THR A CA 1
ATOM 2467 C C . THR A 1 301 ? -3.939 -22.351 -5.546 1.00 87.94 301 THR A C 1
ATOM 2469 O O . THR A 1 301 ? -4.666 -21.523 -4.997 1.00 87.94 301 THR A O 1
ATOM 2472 N N . PRO A 1 302 ? -2.932 -21.935 -6.335 1.00 89.75 302 PRO A N 1
ATOM 2473 C CA . PRO A 1 302 ? -2.758 -20.521 -6.656 1.00 89.75 302 PRO A CA 1
ATOM 2474 C C . PRO A 1 302 ? -3.918 -20.001 -7.518 1.00 89.75 302 PRO A C 1
ATOM 2476 O O . PRO A 1 302 ? -4.583 -20.759 -8.222 1.00 89.75 302 PRO A O 1
ATOM 2479 N N . LEU A 1 303 ? -4.165 -18.689 -7.475 1.00 90.50 303 LEU A N 1
ATOM 2480 C CA . LEU A 1 303 ? -5.192 -18.047 -8.302 1.00 90.50 303 LEU A CA 1
ATOM 2481 C C . LEU A 1 303 ? -4.938 -18.281 -9.806 1.00 90.50 303 LEU A C 1
ATOM 2483 O O . LEU A 1 303 ? -3.860 -17.976 -10.314 1.00 90.50 303 LEU A O 1
ATOM 2487 N N . GLY A 1 304 ? -5.925 -18.813 -10.527 1.00 87.50 304 GLY A N 1
ATOM 2488 C CA . GLY A 1 304 ? -5.825 -19.070 -11.970 1.00 87.50 304 GLY A CA 1
ATOM 2489 C C . GLY A 1 304 ? -5.901 -17.798 -12.823 1.00 87.50 304 GLY A C 1
ATOM 2490 O O . GLY A 1 304 ? -6.407 -16.769 -12.373 1.00 87.50 304 GLY A O 1
ATOM 2491 N N . ASP A 1 305 ? -5.420 -17.875 -14.068 1.00 88.88 305 ASP A N 1
ATOM 2492 C CA . ASP A 1 305 ? -5.458 -16.750 -15.019 1.00 88.88 305 ASP A CA 1
ATOM 2493 C C . ASP A 1 305 ? -6.881 -16.368 -15.431 1.00 88.88 305 ASP A C 1
ATOM 2495 O O . ASP A 1 305 ? -7.203 -15.187 -15.540 1.00 88.88 305 ASP A O 1
ATOM 2499 N N . GLU A 1 306 ? -7.770 -17.352 -15.558 1.00 90.38 306 GLU A N 1
ATOM 2500 C CA . GLU A 1 306 ? -9.181 -17.114 -15.857 1.00 90.38 306 GLU A CA 1
ATOM 2501 C C . GLU A 1 306 ? -9.876 -16.308 -14.747 1.00 90.38 306 GLU A C 1
ATOM 2503 O O . GLU A 1 306 ? -10.566 -15.325 -15.021 1.00 90.38 306 GLU A O 1
ATOM 2508 N N . ALA A 1 307 ? -9.642 -16.670 -13.481 1.00 89.50 307 ALA A N 1
ATOM 2509 C CA . ALA A 1 307 ? -10.178 -15.936 -12.338 1.00 89.50 307 ALA A CA 1
ATOM 2510 C C . ALA A 1 307 ? -9.607 -14.510 -12.273 1.00 89.50 307 ALA A C 1
ATOM 2512 O O . ALA A 1 307 ? -10.350 -13.557 -12.044 1.00 89.50 307 ALA A O 1
ATOM 2513 N N . ALA A 1 308 ? -8.307 -14.342 -12.544 1.00 89.81 308 ALA A N 1
ATOM 2514 C CA . ALA A 1 308 ? -7.670 -13.029 -12.608 1.00 89.81 308 ALA A CA 1
ATOM 2515 C C . ALA A 1 308 ? -8.263 -12.141 -13.717 1.00 89.81 308 ALA A C 1
ATOM 2517 O O . ALA A 1 308 ? -8.497 -10.955 -13.487 1.00 89.81 308 ALA A O 1
ATOM 2518 N N . MET A 1 309 ? -8.558 -12.711 -14.892 1.00 90.50 309 MET A N 1
ATOM 2519 C CA . MET A 1 309 ? -9.241 -12.003 -15.980 1.00 90.50 309 MET A CA 1
ATOM 2520 C C . MET A 1 309 ? -10.655 -11.582 -15.601 1.00 90.50 309 MET A C 1
ATOM 2522 O O . MET A 1 309 ? -11.030 -10.439 -15.855 1.00 90.50 309 MET A O 1
ATOM 2526 N N . LYS A 1 310 ? -11.438 -12.477 -14.987 1.00 91.56 310 LYS A N 1
ATOM 2527 C CA . LYS A 1 310 ? -12.804 -12.166 -14.542 1.00 91.56 310 LYS A CA 1
ATOM 2528 C C . LYS A 1 310 ? -12.805 -11.035 -13.511 1.00 91.56 310 LYS A C 1
ATOM 2530 O O . LYS A 1 310 ? -13.558 -10.081 -13.672 1.00 91.56 310 LYS A O 1
ATOM 2535 N N . ILE A 1 311 ? -11.897 -11.081 -12.531 1.00 90.75 311 ILE A N 1
ATOM 2536 C CA . ILE A 1 311 ? -11.710 -10.002 -11.545 1.00 90.75 311 ILE A CA 1
ATOM 2537 C C . ILE A 1 311 ? -11.301 -8.694 -12.240 1.00 90.75 311 ILE A C 1
ATOM 2539 O O . ILE A 1 311 ? -11.853 -7.638 -11.944 1.00 90.75 311 ILE A O 1
ATOM 2543 N N . GLY A 1 312 ? -10.362 -8.753 -13.189 1.00 87.75 312 GLY A N 1
ATOM 2544 C CA . GLY A 1 312 ? -9.947 -7.588 -13.971 1.00 87.75 312 GLY A CA 1
ATOM 2545 C C . GLY A 1 312 ? -11.104 -6.955 -14.744 1.00 87.75 312 GLY A C 1
ATOM 2546 O O . GLY A 1 312 ? -11.265 -5.741 -14.705 1.00 87.75 312 GLY A O 1
ATOM 2547 N N . ARG A 1 313 ? -11.956 -7.761 -15.388 1.00 89.44 313 ARG A N 1
ATOM 2548 C CA . ARG A 1 313 ? -13.151 -7.271 -16.096 1.00 89.44 313 ARG A CA 1
ATOM 2549 C C . ARG A 1 313 ? -14.165 -6.641 -15.144 1.00 89.44 313 ARG A C 1
ATOM 2551 O O . ARG A 1 313 ? -14.665 -5.566 -15.448 1.00 89.44 313 ARG A O 1
ATOM 2558 N N . LEU A 1 314 ? -14.404 -7.261 -13.989 1.00 88.81 314 LEU A N 1
ATOM 2559 C CA . LEU A 1 314 ? -15.374 -6.790 -12.997 1.00 88.81 314 LEU A CA 1
ATOM 2560 C C . LEU A 1 314 ? -15.041 -5.389 -12.461 1.00 88.81 314 LEU A C 1
ATOM 2562 O O . LEU A 1 314 ? -15.927 -4.560 -12.299 1.00 88.81 314 LEU A O 1
ATOM 2566 N N . PHE A 1 315 ? -13.756 -5.097 -12.246 1.00 86.00 315 PHE A N 1
ATOM 2567 C CA . PHE A 1 315 ? -13.307 -3.790 -11.746 1.00 86.00 315 PHE A CA 1
ATOM 2568 C C . PHE A 1 315 ? -12.782 -2.839 -12.839 1.00 86.00 315 PHE A C 1
ATOM 2570 O O . PHE A 1 315 ? -12.289 -1.757 -12.514 1.00 86.00 315 PHE A O 1
ATOM 2577 N N . GLY A 1 316 ? -12.863 -3.220 -14.122 1.00 84.94 316 GLY A N 1
ATOM 2578 C CA . GLY A 1 316 ? -12.375 -2.413 -15.249 1.00 84.94 316 GLY A CA 1
ATOM 2579 C C . GLY A 1 316 ? -10.849 -2.248 -15.295 1.00 84.94 316 GLY A C 1
ATOM 2580 O O . GLY A 1 316 ? -10.349 -1.208 -15.713 1.00 84.94 316 GLY A O 1
ATOM 2581 N N . GLN A 1 317 ? -10.096 -3.246 -14.826 1.00 85.19 317 GLN A N 1
ATOM 2582 C CA . GLN A 1 317 ? -8.640 -3.208 -14.674 1.00 85.19 317 GLN A CA 1
ATOM 2583 C C . GLN A 1 317 ? -7.949 -4.271 -15.540 1.00 85.19 317 GLN A C 1
ATOM 2585 O O . GLN A 1 317 ? -7.722 -5.394 -15.076 1.00 85.19 317 GLN A O 1
ATOM 2590 N N . PRO A 1 318 ? -7.548 -3.938 -16.783 1.00 78.00 318 PRO A N 1
ATOM 2591 C CA . PRO A 1 318 ? -6.900 -4.896 -17.683 1.00 78.00 318 PRO A CA 1
ATOM 2592 C C . PRO A 1 318 ? -5.511 -5.329 -17.184 1.00 78.00 318 PRO A C 1
ATOM 2594 O O . PRO A 1 318 ? -5.096 -6.463 -17.406 1.00 78.00 318 PRO A O 1
ATOM 2597 N N . SER A 1 319 ? -4.822 -4.469 -16.423 1.00 81.44 319 SER A N 1
ATOM 2598 C CA . SER A 1 319 ? -3.503 -4.762 -15.834 1.00 81.44 319 SER A CA 1
ATOM 2599 C C . SER A 1 319 ? -3.539 -5.760 -14.664 1.00 81.44 319 SER A C 1
ATOM 2601 O O . SER A 1 319 ? -2.490 -6.204 -14.191 1.00 81.44 319 SER A O 1
ATOM 2603 N N . MET A 1 320 ? -4.732 -6.152 -14.197 1.00 85.38 320 MET A N 1
ATOM 2604 C CA . MET A 1 320 ? -4.896 -7.061 -13.059 1.00 85.38 320 MET A CA 1
ATOM 2605 C C . MET A 1 320 ? -4.239 -8.424 -13.305 1.00 85.38 320 MET A C 1
ATOM 2607 O O . MET A 1 320 ? -3.607 -8.975 -12.403 1.00 85.38 320 MET A O 1
ATOM 2611 N N . MET A 1 321 ? -4.337 -8.951 -14.529 1.00 87.31 321 MET A N 1
ATOM 2612 C CA . MET A 1 321 ? -3.754 -10.249 -14.881 1.00 87.31 321 MET A CA 1
ATOM 2613 C C . MET A 1 321 ? -2.233 -10.250 -14.680 1.00 87.31 321 MET A C 1
ATOM 2615 O O . MET A 1 321 ? -1.696 -11.144 -14.024 1.00 87.31 321 MET A O 1
ATOM 2619 N N . GLU A 1 322 ? -1.537 -9.223 -15.172 1.00 86.00 322 GLU A N 1
ATOM 2620 C CA . GLU A 1 322 ? -0.086 -9.113 -15.014 1.00 86.00 322 GLU A CA 1
ATOM 2621 C C . GLU A 1 322 ? 0.323 -9.016 -13.543 1.00 86.00 322 GLU A C 1
ATOM 2623 O O . GLU A 1 322 ? 1.301 -9.633 -13.116 1.00 86.00 322 GLU A O 1
ATOM 2628 N N . LEU A 1 323 ? -0.428 -8.258 -12.744 1.00 86.56 323 LEU A N 1
ATOM 2629 C CA . LEU A 1 323 ? -0.146 -8.088 -11.321 1.00 86.56 323 LEU A CA 1
ATOM 2630 C C . LEU A 1 323 ? -0.365 -9.382 -10.537 1.00 86.56 323 LEU A C 1
ATOM 2632 O O . LEU A 1 323 ? 0.451 -9.719 -9.673 1.00 86.56 323 LEU A O 1
ATOM 2636 N N . VAL A 1 324 ? -1.412 -10.140 -10.871 1.00 89.50 324 VAL A N 1
ATOM 2637 C CA . VAL A 1 324 ? -1.640 -11.479 -10.319 1.00 89.50 324 VAL A CA 1
ATOM 2638 C C . VAL A 1 324 ? -0.513 -12.421 -10.734 1.00 89.50 324 VAL A C 1
ATOM 2640 O O . VAL A 1 324 ? 0.042 -13.098 -9.870 1.00 89.50 324 VAL A O 1
ATOM 2643 N N . ALA A 1 325 ? -0.100 -12.426 -12.003 1.00 87.12 325 ALA A N 1
ATOM 2644 C CA . ALA A 1 325 ? 1.007 -13.254 -12.481 1.00 87.12 325 ALA A CA 1
ATOM 2645 C C . ALA A 1 325 ? 2.313 -12.963 -11.718 1.00 87.12 325 ALA A C 1
ATOM 2647 O O . ALA A 1 325 ? 2.962 -13.882 -11.207 1.00 87.12 325 ALA A O 1
ATOM 2648 N N . ARG A 1 326 ? 2.657 -11.681 -11.535 1.00 86.75 326 ARG A N 1
ATOM 2649 C CA . ARG A 1 326 ? 3.828 -11.248 -10.748 1.00 86.75 326 ARG A CA 1
ATOM 2650 C C . ARG A 1 326 ? 3.725 -11.689 -9.288 1.00 86.75 326 ARG A C 1
ATOM 2652 O O . ARG A 1 326 ? 4.692 -12.189 -8.709 1.00 86.75 326 ARG A O 1
ATOM 2659 N N . ALA A 1 327 ? 2.552 -11.535 -8.683 1.00 88.00 327 ALA A N 1
ATOM 2660 C CA . ALA A 1 327 ? 2.336 -11.905 -7.293 1.00 88.00 327 ALA A CA 1
ATOM 2661 C C . ALA A 1 327 ? 2.316 -13.433 -7.073 1.00 88.00 327 ALA A C 1
ATOM 2663 O O . ALA A 1 327 ? 2.812 -13.897 -6.045 1.00 88.00 327 ALA A O 1
ATOM 2664 N N . ARG A 1 328 ? 1.851 -14.226 -8.047 1.00 88.62 328 ARG A N 1
ATOM 2665 C CA . ARG A 1 328 ? 1.967 -15.697 -8.053 1.00 88.62 328 ARG A CA 1
ATOM 2666 C C . ARG A 1 328 ? 3.411 -16.151 -8.154 1.00 88.62 328 ARG A C 1
ATOM 2668 O O . ARG A 1 328 ? 3.839 -16.950 -7.327 1.00 88.62 328 ARG A O 1
ATOM 2675 N N . LYS A 1 329 ? 4.181 -15.581 -9.088 1.00 85.69 329 LYS A N 1
ATOM 2676 C CA . LYS A 1 329 ? 5.618 -15.864 -9.230 1.00 85.69 329 LYS A CA 1
ATOM 2677 C C . LYS A 1 329 ? 6.371 -15.622 -7.921 1.00 85.69 329 LYS A C 1
ATOM 2679 O O . LYS A 1 329 ? 7.262 -16.382 -7.564 1.00 85.69 329 LYS A O 1
ATOM 2684 N N . ARG A 1 330 ? 5.983 -14.594 -7.162 1.00 83.50 330 ARG A N 1
ATOM 2685 C CA . ARG A 1 330 ? 6.519 -14.351 -5.816 1.00 83.50 330 ARG A CA 1
ATOM 2686 C C . ARG A 1 330 ? 6.067 -15.395 -4.790 1.00 83.50 330 ARG A C 1
ATOM 2688 O O . ARG A 1 330 ? 6.850 -15.756 -3.921 1.00 83.50 330 ARG A O 1
ATOM 2695 N N . ALA A 1 331 ? 4.806 -15.813 -4.841 1.00 84.06 331 ALA A N 1
ATOM 2696 C CA . ALA A 1 331 ? 4.214 -16.699 -3.845 1.00 84.06 331 ALA A CA 1
ATOM 2697 C C . ALA A 1 331 ? 4.642 -18.166 -3.994 1.00 84.06 331 ALA A C 1
ATOM 2699 O O . ALA A 1 331 ? 4.742 -18.859 -2.983 1.00 84.06 331 ALA A O 1
ATOM 2700 N N . VAL A 1 332 ? 4.861 -18.628 -5.228 1.00 81.62 332 VAL A N 1
ATOM 2701 C CA . VAL A 1 332 ? 5.076 -20.050 -5.551 1.00 81.62 332 VAL A CA 1
ATOM 2702 C C . VAL A 1 332 ? 6.361 -20.299 -6.356 1.00 81.62 332 VAL A C 1
ATOM 2704 O O . VAL A 1 332 ? 6.709 -21.440 -6.644 1.00 81.62 332 VAL A O 1
ATOM 2707 N N . GLY A 1 333 ? 7.111 -19.250 -6.706 1.00 73.94 333 GLY A N 1
ATOM 2708 C CA . GLY A 1 333 ? 8.317 -19.379 -7.524 1.00 73.94 333 GLY A CA 1
ATOM 2709 C C . GLY A 1 333 ? 7.998 -19.770 -8.972 1.00 73.94 333 GLY A C 1
ATOM 2710 O O . GLY A 1 333 ? 6.991 -19.339 -9.530 1.00 73.94 333 GLY A O 1
ATOM 2711 N N . SER A 1 334 ? 8.865 -20.576 -9.592 1.00 61.59 334 SER A N 1
ATOM 2712 C CA . SER A 1 334 ? 8.696 -21.108 -10.957 1.00 61.59 334 SER A CA 1
ATOM 2713 C C . SER A 1 334 ? 7.840 -22.379 -11.032 1.00 61.59 334 SER A C 1
ATOM 2715 O O . SER A 1 334 ? 7.701 -22.945 -12.110 1.00 61.59 334 SER A O 1
ATOM 2717 N N . MET A 1 335 ? 7.286 -22.845 -9.909 1.00 54.44 335 MET A N 1
ATOM 2718 C CA . MET A 1 335 ? 6.633 -24.157 -9.805 1.00 54.44 335 MET A CA 1
ATOM 2719 C C . MET A 1 335 ? 5.297 -24.243 -10.570 1.00 54.44 335 MET A C 1
ATOM 2721 O O . MET A 1 335 ? 4.833 -25.339 -10.858 1.00 54.44 335 MET A O 1
ATOM 2725 N N . PHE A 1 336 ? 4.709 -23.103 -10.949 1.00 56.56 336 PHE A N 1
ATOM 2726 C CA . PHE A 1 336 ? 3.527 -23.038 -11.812 1.00 56.56 336 PHE A CA 1
ATOM 2727 C C . PHE A 1 336 ? 3.787 -22.041 -12.946 1.00 56.56 336 PHE A C 1
ATOM 2729 O O . PHE A 1 336 ? 3.751 -20.829 -12.700 1.00 56.56 336 PHE A O 1
ATOM 2736 N N . PRO A 1 337 ? 4.096 -22.506 -14.169 1.00 51.94 337 PRO A N 1
ATOM 2737 C CA . PRO A 1 337 ? 4.259 -21.614 -15.305 1.00 51.94 337 PRO A CA 1
ATOM 2738 C C . PRO A 1 337 ? 2.929 -20.912 -15.596 1.00 51.94 337 PRO A C 1
ATOM 2740 O O . PRO A 1 337 ? 1.876 -21.536 -15.697 1.00 51.94 337 PRO A O 1
ATOM 2743 N N . SER A 1 338 ? 2.979 -19.587 -15.701 1.00 52.38 338 SER A N 1
ATOM 2744 C CA . SER A 1 338 ? 1.883 -18.787 -16.245 1.00 52.38 338 SER A CA 1
ATOM 2745 C C . SER A 1 338 ? 1.673 -19.163 -17.707 1.00 52.38 338 SER A C 1
ATOM 2747 O O . SER A 1 338 ? 2.642 -19.164 -18.468 1.00 52.38 338 SER A O 1
ATOM 2749 N N . VAL A 1 339 ? 0.428 -19.416 -18.107 1.00 49.47 339 VAL A N 1
ATOM 2750 C CA . VAL A 1 339 ? 0.069 -19.644 -19.512 1.00 49.47 339 VAL A CA 1
ATOM 2751 C C . VAL A 1 339 ? -0.003 -18.278 -20.200 1.00 49.47 339 VAL A C 1
ATOM 2753 O O . VAL A 1 339 ? -1.077 -17.748 -20.462 1.00 49.47 339 VAL A O 1
ATOM 2756 N N . PHE A 1 340 ? 1.148 -17.641 -20.411 1.00 44.47 340 PHE A N 1
ATOM 2757 C CA . PHE A 1 340 ? 1.216 -16.493 -21.310 1.00 44.47 340 PHE A CA 1
ATOM 2758 C C . PHE A 1 340 ? 1.145 -17.016 -22.748 1.00 44.47 340 PHE A C 1
ATOM 2760 O O . PHE A 1 340 ? 1.932 -17.898 -23.094 1.00 44.47 340 PHE A O 1
ATOM 2767 N N . PRO A 1 341 ? 0.303 -16.449 -23.626 1.00 37.78 341 PRO A N 1
ATOM 2768 C CA . PRO A 1 341 ? 0.694 -16.359 -25.019 1.00 37.78 341 PRO A CA 1
ATOM 2769 C C . PRO A 1 341 ? 1.884 -15.394 -25.053 1.00 37.78 341 PRO A C 1
ATOM 2771 O O . PRO A 1 341 ? 1.741 -14.211 -24.739 1.00 37.78 341 PRO A O 1
ATOM 2774 N N . GLU A 1 342 ? 3.085 -15.903 -25.324 1.00 34.97 342 GLU A N 1
ATOM 2775 C CA . GLU A 1 342 ? 4.246 -15.043 -25.534 1.00 34.97 342 GLU A CA 1
ATOM 2776 C C . GLU A 1 342 ? 3.931 -14.065 -26.669 1.00 34.97 342 GLU A C 1
ATOM 2778 O O . GLU A 1 342 ? 3.767 -14.451 -27.827 1.00 34.97 342 GLU A O 1
ATOM 2783 N N . ALA A 1 343 ? 3.838 -12.779 -26.338 1.00 40.84 343 ALA A N 1
ATOM 2784 C CA . ALA A 1 343 ? 3.860 -11.730 -27.336 1.00 40.84 343 ALA A CA 1
ATOM 2785 C C . ALA A 1 343 ? 5.265 -11.708 -27.962 1.00 40.84 343 ALA A C 1
ATOM 2787 O O . ALA A 1 343 ? 6.202 -11.163 -27.384 1.00 40.84 343 ALA A O 1
ATOM 2788 N N . GLY A 1 344 ? 5.399 -12.335 -29.133 1.00 42.31 344 GLY A N 1
ATOM 2789 C CA . GLY A 1 344 ? 6.517 -12.139 -30.057 1.00 42.31 344 GLY A CA 1
ATOM 2790 C C . GLY A 1 344 ? 7.853 -12.729 -29.605 1.00 42.31 344 GLY A C 1
ATOM 2791 O O . GLY A 1 344 ? 8.774 -11.999 -29.244 1.00 42.31 344 GLY A O 1
ATOM 2792 N N . GLY A 1 345 ? 7.989 -14.051 -29.705 1.00 32.88 345 GLY A N 1
ATOM 2793 C CA . GLY A 1 345 ? 9.248 -14.760 -29.483 1.00 32.88 345 GLY A CA 1
ATOM 2794 C C . GLY A 1 345 ? 9.363 -16.004 -30.357 1.00 32.88 345 GLY A C 1
ATOM 2795 O O . GLY A 1 345 ? 9.344 -17.122 -29.857 1.00 32.88 345 GLY A O 1
ATOM 2796 N N . SER A 1 346 ? 9.480 -15.841 -31.679 1.00 42.47 346 SER A N 1
ATOM 2797 C CA . SER A 1 346 ? 9.844 -16.942 -32.578 1.00 42.47 346 SER A CA 1
ATOM 2798 C C . SER A 1 346 ? 11.293 -17.371 -32.313 1.00 42.47 346 SER A C 1
ATOM 2800 O O . SER A 1 346 ? 12.228 -16.920 -32.971 1.00 42.47 346 SER A O 1
ATOM 2802 N N . GLY A 1 347 ? 11.485 -18.232 -31.321 1.00 34.28 347 GLY A N 1
ATOM 2803 C CA . GLY A 1 347 ? 12.754 -18.873 -31.007 1.00 34.28 347 GLY A CA 1
ATOM 2804 C C . GLY A 1 347 ? 12.554 -20.375 -30.934 1.00 34.28 347 GLY A C 1
ATOM 2805 O O . GLY A 1 347 ? 12.451 -20.934 -29.847 1.00 34.28 347 GLY A O 1
ATOM 2806 N N . ARG A 1 348 ? 12.483 -21.028 -32.102 1.00 34.72 348 ARG A N 1
ATOM 2807 C CA . ARG A 1 348 ? 12.576 -22.488 -32.236 1.00 34.72 348 ARG A CA 1
ATOM 2808 C C . ARG A 1 348 ? 13.774 -22.989 -31.421 1.00 34.72 348 ARG A C 1
ATOM 2810 O O . ARG A 1 348 ? 14.918 -22.811 -31.830 1.00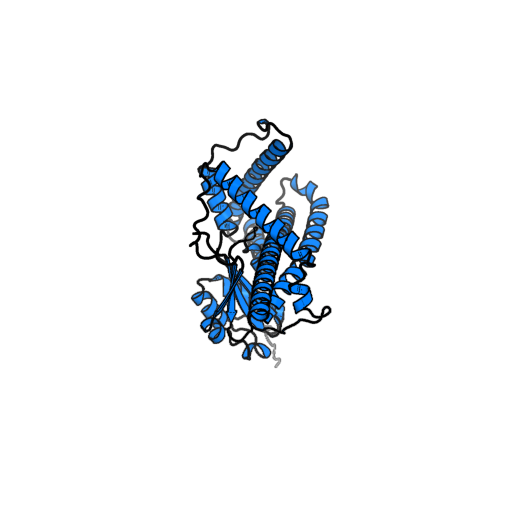 34.72 348 ARG A O 1
ATOM 2817 N N . ARG A 1 349 ? 13.520 -23.664 -30.300 1.00 34.28 349 ARG A N 1
ATOM 2818 C CA . ARG A 1 349 ? 14.481 -24.603 -29.719 1.00 34.28 349 ARG A CA 1
ATOM 2819 C C . ARG A 1 349 ? 14.287 -25.926 -30.452 1.00 34.28 349 ARG A C 1
ATOM 2821 O O . ARG A 1 349 ? 13.370 -26.679 -30.146 1.00 34.28 349 ARG A O 1
ATOM 2828 N N . ALA A 1 350 ? 15.108 -26.154 -31.474 1.00 35.47 350 ALA A N 1
ATOM 2829 C CA . ALA A 1 350 ? 15.282 -27.479 -32.045 1.00 35.47 350 ALA A CA 1
ATOM 2830 C C . ALA A 1 350 ? 15.794 -28.409 -30.933 1.00 35.47 350 ALA A C 1
ATOM 2832 O O . ALA A 1 350 ? 16.793 -28.105 -30.279 1.00 35.47 350 ALA A O 1
ATOM 2833 N N . GLY A 1 351 ? 15.059 -29.490 -30.670 1.00 31.92 351 GLY A N 1
ATOM 2834 C CA . GLY A 1 351 ? 15.528 -30.576 -29.815 1.00 31.92 351 GLY A CA 1
ATOM 2835 C C . GLY A 1 351 ? 16.683 -31.328 -30.487 1.00 31.92 351 GLY A C 1
ATOM 2836 O O . GLY A 1 351 ? 16.772 -31.323 -31.717 1.00 31.92 351 GLY A O 1
ATOM 2837 N N . PRO A 1 352 ? 17.584 -31.952 -29.712 1.00 36.88 352 PRO A N 1
ATOM 2838 C CA . PRO A 1 352 ? 18.680 -32.723 -30.275 1.00 36.88 352 PRO A CA 1
ATOM 2839 C C . PRO A 1 352 ? 18.136 -33.993 -30.939 1.00 36.88 352 PRO A C 1
ATOM 2841 O O . PRO A 1 352 ? 17.360 -34.739 -30.342 1.00 36.88 352 PRO A O 1
ATOM 2844 N N . ALA A 1 353 ? 18.549 -34.212 -32.186 1.00 35.16 353 ALA A N 1
ATOM 2845 C CA . ALA A 1 353 ? 18.296 -35.433 -32.928 1.00 35.16 353 ALA A CA 1
ATOM 2846 C C . ALA A 1 353 ? 18.976 -36.619 -32.228 1.00 35.16 353 ALA A C 1
ATOM 2848 O O . ALA A 1 353 ? 20.181 -36.604 -31.979 1.00 35.16 353 ALA A O 1
ATOM 2849 N N . SER A 1 354 ? 18.189 -37.644 -31.918 1.00 35.81 354 SER A N 1
ATOM 2850 C CA . SER A 1 354 ? 18.666 -38.963 -31.527 1.00 35.81 354 SER A CA 1
ATOM 2851 C C . SER A 1 354 ? 19.242 -39.673 -32.753 1.00 35.81 354 SER A C 1
ATOM 2853 O O . SER A 1 354 ? 18.495 -40.064 -33.650 1.00 35.81 354 SER A O 1
ATOM 2855 N N . SER A 1 355 ? 20.558 -39.856 -32.796 1.00 37.72 355 SER A N 1
ATOM 2856 C CA . SER A 1 355 ? 21.207 -40.806 -33.697 1.00 37.72 355 SER A CA 1
ATOM 2857 C C . SER A 1 355 ? 21.050 -42.218 -33.125 1.00 37.72 355 SER A C 1
ATOM 2859 O O . SER A 1 355 ? 21.754 -42.589 -32.185 1.00 37.72 355 SER A O 1
ATOM 2861 N N . GLY A 1 356 ? 20.104 -42.988 -33.664 1.00 33.59 356 GLY A N 1
ATOM 2862 C CA . GLY A 1 356 ? 20.094 -44.444 -33.537 1.00 33.59 356 GLY A CA 1
ATOM 2863 C C . GLY A 1 356 ? 21.083 -45.034 -34.539 1.00 33.59 356 GLY A C 1
ATOM 2864 O O . GLY A 1 356 ? 20.976 -44.758 -35.733 1.00 33.59 356 GLY A O 1
ATOM 2865 N N . GLY A 1 357 ? 22.063 -45.783 -34.037 1.00 39.25 357 GLY A N 1
ATOM 2866 C CA . GLY A 1 357 ? 22.944 -46.614 -34.850 1.00 39.25 357 GLY A CA 1
ATOM 2867 C C . GLY A 1 357 ? 22.204 -47.840 -35.386 1.00 39.25 357 GLY A C 1
ATOM 2868 O O . GLY A 1 357 ? 21.289 -48.348 -34.734 1.00 39.25 357 GLY A O 1
ATOM 2869 N N . ALA A 1 358 ? 22.620 -48.265 -36.575 1.00 37.62 358 ALA A N 1
ATOM 2870 C CA . ALA A 1 358 ? 22.484 -49.629 -37.064 1.00 37.62 358 ALA A CA 1
ATOM 2871 C C . ALA A 1 358 ? 23.764 -50.399 -36.725 1.00 37.62 358 ALA A C 1
ATOM 2873 O O . ALA A 1 358 ? 24.836 -49.742 -36.714 1.00 37.62 358 ALA A O 1
#

Mean predicted aligned error: 13.74 Å

Secondary structure (DSSP, 8-state):
---PEEEEEEEEETTEEEEEEE-SS-HHHHHHHHHHHHHHSPPPPPGGG-SSHHHHHHHHHHHHHHHHHHHHHHHHHHHHTSPTTSHHHHHHHHHHHHHHTS-HHHHHHHHS-SS---EEEEEETTS-HHHHHHHHHHHHHHHHHHHHHHHHHHHHHHGGGGGGGGSSS--HHHHHHHHHHHHHHHHHHHHHHHHHHHHHHHHHHHHHHHHHHHHHHHHSTT----TTSHHHHHHTS--HHHHHHHHHHHHHHHHHHHHHHHTT-------TT--PPPPSEEEEEEHHHHHHH-TTGGGTSPPPHHHHHHHHHHTT-TTHHHHHHHHHHHHHTTSS------SS-----PPPP-----

Organism: Chlorella sorokiniana (NCBI:txid3076)

Sequence (358 aa):
MEEAARVLLVPIFRRHWLWYAWGGRTAAAAVEAGKAAAAAAKPPRDWRQGINLEEKAHLLSQQATSWVQRRLWTEWHKLETAPEGSMRNRGFKMAQAVLAREDPRETFLKNLPAKAGLVEVIYPTAFREKLVRRRLRHVCADSRRRHTTRLMWWVLTLVPQLPLMLTPLPNITVYYTGYRIYSHYRALQGCKALEECLEQLNSKQLRTLRDELLVLQEQTPGLTYPRDEWPARLIRREHRYLDMLERMTRIQRQRELRRLAAEGGEPAAAEEGAQPPPPLLSFTPSYELSELARPQDRLSTPLGDEAAMKIGRLFGQPSMMELVARARKRAVGSMFPSVFPEAGGSGRRAGPASSGGA